Protein AF-A0AA38F661-F1 (afdb_monomer_lite)

Secondary structure (DSSP, 8-state):
-TT-S-HHHHHHHHHHHHHHHHH-HHHHHHHHHHHHHHHHHHTT-SSHHHHHHHHHHHHHHHTT---HHHHHHHHHHHHHHHSHHHHHHHHHHHHHHS---SPBPHHHHHHHHHHHHHHHT-S-HHHHHHHHHHHHHHHHHBSSGGGGHHHHHHHHHHHHHHHT-SSHHHHHHHHHHHHHHHHHH-GGG-TTHHHHHHHHHH-SS-HHHHHHHHHHTT-

Sequence (219 aa):
GLEDKAWRTKQGSVQLLGAMAYCAPQQLSQCLPKIVPKLTEVLTDTHPKVQSAGQMALQQVGSVIKNPEISALVSTLLLGISDPNQNTKYSLDILLQTTFVNTIDAPSLALLVPIVHRGLRERSADTKKKAAQ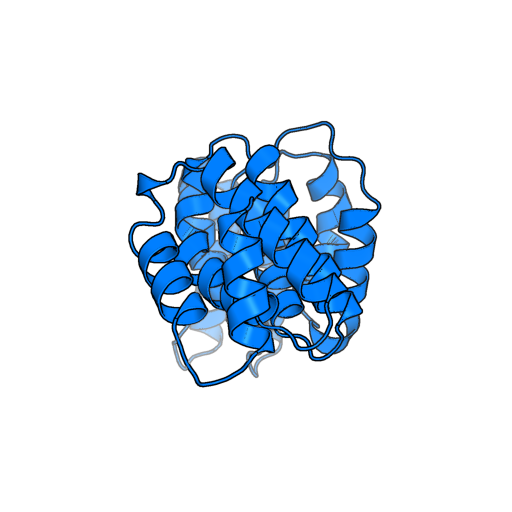IVGNMCSLVTEPKDMLPYIGLLLPEVKKVLVDPIPEVRAVAARAIGSLIMGMGEENFPDLVPWLLETLKSDNSNVERLGAAQGLSE

Structure (mmCIF, N/CA/C/O backbone):
data_AF-A0AA38F661-F1
#
_entry.id   AF-A0AA38F661-F1
#
loop_
_atom_site.group_PDB
_atom_site.id
_atom_site.type_symbol
_atom_site.label_atom_id
_atom_site.label_alt_id
_atom_site.label_comp_id
_atom_site.label_asym_id
_atom_site.label_entity_id
_atom_site.label_seq_id
_atom_site.pdbx_PDB_ins_code
_atom_site.Cartn_x
_atom_site.Cartn_y
_atom_site.Cartn_z
_atom_site.occupancy
_atom_site.B_iso_or_equiv
_atom_site.auth_seq_id
_atom_site.auth_comp_id
_atom_site.auth_asym_id
_atom_site.auth_atom_id
_atom_site.pdbx_PDB_model_num
ATOM 1 N N . GLY A 1 1 ? 4.200 -11.643 -25.225 1.00 76.06 1 GLY A N 1
ATOM 2 C CA . GLY A 1 1 ? 3.825 -10.706 -24.141 1.00 76.06 1 GLY A CA 1
ATOM 3 C C . GLY A 1 1 ? 4.447 -11.143 -22.825 1.00 76.06 1 GLY A C 1
ATOM 4 O O . GLY A 1 1 ? 5.273 -12.047 -22.840 1.00 76.06 1 GLY A O 1
ATOM 5 N N . LEU A 1 2 ? 4.068 -10.542 -21.692 1.00 77.06 2 LEU A N 1
ATOM 6 C CA . LEU A 1 2 ? 4.635 -10.900 -20.375 1.00 77.06 2 LEU A CA 1
ATOM 7 C C . LEU A 1 2 ? 4.309 -12.341 -19.934 1.00 77.06 2 LEU A C 1
ATOM 9 O O . LEU A 1 2 ? 5.087 -12.962 -19.218 1.00 77.06 2 LEU A O 1
ATOM 13 N N . GLU A 1 3 ? 3.203 -12.897 -20.429 1.00 78.00 3 GLU A N 1
ATOM 14 C CA . GLU A 1 3 ? 2.721 -14.254 -20.117 1.00 78.00 3 GLU A CA 1
ATOM 15 C C . GLU A 1 3 ? 3.214 -15.323 -21.117 1.00 78.00 3 GLU A C 1
ATOM 17 O O . GLU A 1 3 ? 2.813 -16.482 -21.066 1.00 78.00 3 GLU A O 1
ATOM 22 N N . ASP A 1 4 ? 4.090 -14.948 -22.051 1.00 82.12 4 ASP A N 1
ATOM 23 C CA . ASP A 1 4 ? 4.583 -15.838 -23.108 1.00 82.12 4 ASP A CA 1
ATOM 24 C C . ASP A 1 4 ? 5.543 -16.901 -22.560 1.00 82.12 4 ASP A C 1
ATOM 26 O O . ASP A 1 4 ? 6.378 -16.598 -21.722 1.00 82.12 4 ASP A O 1
ATOM 30 N N . LYS A 1 5 ? 5.518 -18.142 -23.053 1.00 79.19 5 LYS A N 1
ATOM 31 C CA . LYS A 1 5 ? 6.460 -19.179 -22.589 1.00 79.19 5 LYS A CA 1
ATOM 32 C C . LYS A 1 5 ? 7.910 -18.879 -22.986 1.00 79.19 5 LYS A C 1
ATOM 34 O O . LYS A 1 5 ? 8.838 -19.318 -22.307 1.00 79.19 5 LYS A O 1
ATOM 39 N N . ALA A 1 6 ? 8.128 -18.141 -24.073 1.00 89.44 6 ALA A N 1
ATOM 40 C CA . ALA A 1 6 ? 9.464 -17.811 -24.546 1.00 89.44 6 ALA A CA 1
ATOM 41 C C . ALA A 1 6 ? 10.073 -16.647 -23.744 1.00 89.44 6 ALA A C 1
ATOM 43 O O . ALA A 1 6 ? 9.679 -15.489 -23.894 1.00 89.44 6 ALA A O 1
ATOM 44 N N . TRP A 1 7 ? 11.114 -16.930 -22.950 1.00 89.88 7 TRP A N 1
ATOM 45 C CA . TRP A 1 7 ? 11.780 -15.928 -22.101 1.00 89.88 7 TRP A CA 1
ATOM 46 C C . TRP A 1 7 ? 12.330 -14.723 -22.882 1.00 89.88 7 TRP A C 1
ATOM 48 O O . TRP A 1 7 ? 12.335 -13.612 -22.362 1.00 89.88 7 TRP A O 1
ATOM 58 N N . ARG A 1 8 ? 12.746 -14.907 -24.144 1.00 90.62 8 ARG A N 1
ATOM 59 C CA . ARG A 1 8 ? 13.205 -13.807 -25.014 1.00 90.62 8 ARG A CA 1
ATOM 60 C C . ARG A 1 8 ? 12.067 -12.847 -25.363 1.00 90.62 8 ARG A C 1
ATOM 62 O O . ARG A 1 8 ? 12.258 -11.636 -25.324 1.00 90.62 8 ARG A O 1
ATOM 69 N N . THR A 1 9 ? 10.877 -13.380 -25.644 1.00 90.44 9 THR A N 1
ATOM 70 C CA . THR A 1 9 ? 9.679 -12.576 -25.920 1.00 90.44 9 THR A CA 1
ATOM 71 C C . THR A 1 9 ? 9.211 -11.848 -24.664 1.00 90.44 9 THR A C 1
ATOM 73 O O . THR A 1 9 ? 8.858 -10.668 -24.741 1.00 90.44 9 THR A O 1
ATOM 76 N N . LYS A 1 10 ? 9.257 -12.510 -23.497 1.00 88.62 10 LYS A N 1
ATOM 77 C CA . LYS A 1 10 ? 9.005 -11.847 -22.209 1.00 88.62 10 LYS A CA 1
ATOM 78 C C . LYS A 1 10 ? 9.984 -10.700 -21.984 1.00 88.62 10 LYS A C 1
ATOM 80 O O . LYS A 1 10 ? 9.548 -9.575 -21.770 1.00 88.62 10 LYS A O 1
ATOM 85 N N . GLN A 1 11 ? 11.287 -10.968 -22.093 1.00 90.25 11 GLN A N 1
ATOM 86 C CA . GLN A 1 11 ? 12.339 -9.973 -21.889 1.00 90.25 11 GLN A CA 1
ATOM 87 C C . GLN A 1 11 ? 12.132 -8.750 -22.789 1.00 90.25 11 GLN A C 1
ATOM 89 O O . GLN A 1 11 ? 12.119 -7.630 -22.287 1.00 90.25 11 GLN A O 1
ATOM 94 N N . GLY A 1 12 ? 11.914 -8.958 -24.092 1.00 88.94 12 GLY A N 1
ATOM 95 C CA . GLY A 1 12 ? 11.648 -7.864 -25.028 1.00 88.94 12 GLY A CA 1
ATOM 96 C C . GLY A 1 12 ? 10.388 -7.072 -24.668 1.00 88.94 12 GLY A C 1
ATOM 97 O O . GLY A 1 12 ? 10.404 -5.846 -24.708 1.00 88.94 12 GLY A O 1
ATOM 98 N N . SER A 1 13 ? 9.318 -7.749 -24.229 1.00 90.31 13 SER A N 1
ATOM 99 C CA . SER A 1 13 ? 8.083 -7.082 -23.781 1.00 90.31 13 SER A CA 1
ATOM 100 C C . SER A 1 13 ? 8.328 -6.195 -22.551 1.00 90.31 13 SER A C 1
ATOM 102 O O . SER A 1 13 ? 7.847 -5.067 -22.501 1.00 90.31 13 SER A O 1
ATOM 104 N N . VAL A 1 14 ? 9.100 -6.684 -21.574 1.00 90.19 14 VAL A N 1
ATOM 105 C CA . VAL A 1 14 ? 9.457 -5.936 -20.356 1.00 90.19 14 VAL A CA 1
ATOM 106 C C . VAL A 1 14 ? 10.322 -4.720 -20.687 1.00 90.19 14 VAL A C 1
ATOM 108 O O . VAL A 1 14 ? 10.065 -3.628 -20.188 1.00 90.19 14 VAL A O 1
ATOM 111 N N . GLN A 1 15 ? 11.319 -4.891 -21.556 1.00 89.62 15 GLN A N 1
ATOM 112 C CA . GLN A 1 15 ? 12.195 -3.800 -21.987 1.00 89.62 15 GLN A CA 1
ATOM 113 C C . GLN A 1 15 ? 11.421 -2.703 -22.721 1.00 89.62 15 GLN A C 1
ATOM 115 O O . GLN A 1 15 ? 11.665 -1.524 -22.482 1.00 89.62 15 GLN A O 1
ATOM 120 N N . LEU A 1 16 ? 10.461 -3.078 -23.572 1.00 87.25 16 LEU A N 1
ATOM 121 C CA . LEU A 1 16 ? 9.585 -2.117 -24.243 1.00 87.25 16 LEU A CA 1
ATOM 122 C C . LEU A 1 16 ? 8.725 -1.340 -23.241 1.00 87.25 16 LEU A C 1
ATOM 124 O O . LEU A 1 16 ? 8.638 -0.121 -23.350 1.00 87.25 16 LEU A O 1
ATOM 128 N N . LEU A 1 17 ? 8.144 -2.014 -22.241 1.00 86.06 17 LEU A N 1
ATOM 129 C CA . LEU A 1 17 ? 7.374 -1.346 -21.184 1.00 86.06 17 LEU A CA 1
ATOM 130 C C . LEU A 1 17 ? 8.227 -0.353 -20.388 1.00 86.06 17 LEU A C 1
ATOM 132 O O . LEU A 1 17 ? 7.779 0.759 -20.127 1.00 86.06 17 LEU A O 1
ATOM 136 N N . GLY A 1 18 ? 9.460 -0.726 -20.045 1.00 83.81 18 GLY A N 1
ATOM 137 C CA . GLY A 1 18 ? 10.398 0.177 -19.382 1.00 83.81 18 GLY A CA 1
ATOM 138 C C . GLY A 1 18 ? 10.787 1.378 -20.255 1.00 83.81 18 GLY A C 1
ATOM 139 O O . GLY A 1 18 ? 10.777 2.517 -19.792 1.00 83.81 18 GLY A O 1
ATOM 140 N N . ALA A 1 19 ? 11.033 1.158 -21.550 1.00 83.62 19 ALA A N 1
ATOM 141 C CA . ALA A 1 19 ? 11.371 2.222 -22.498 1.00 83.62 19 ALA A CA 1
ATOM 142 C C . ALA A 1 19 ? 10.231 3.239 -22.707 1.00 83.62 19 ALA A C 1
ATOM 144 O O . ALA A 1 19 ? 10.498 4.414 -22.970 1.00 83.62 19 ALA A O 1
ATOM 145 N N . MET A 1 20 ? 8.964 2.835 -22.539 1.00 81.75 20 MET A N 1
ATOM 146 C CA . MET A 1 20 ? 7.822 3.758 -22.605 1.00 81.75 20 MET A CA 1
ATOM 147 C C . MET A 1 20 ? 7.888 4.869 -21.550 1.00 81.75 20 MET A C 1
ATOM 149 O O . MET A 1 20 ? 7.320 5.937 -21.782 1.00 81.75 20 MET A O 1
ATOM 153 N N . ALA A 1 21 ? 8.614 4.662 -20.444 1.00 75.56 21 ALA A N 1
ATOM 154 C CA . ALA A 1 21 ? 8.815 5.690 -19.423 1.00 75.56 21 ALA A CA 1
ATOM 155 C C . ALA A 1 21 ? 9.513 6.930 -19.986 1.00 75.56 21 ALA A C 1
ATOM 157 O O . ALA A 1 21 ? 9.216 8.045 -19.568 1.00 75.56 21 ALA A O 1
ATOM 158 N N . TYR A 1 22 ? 10.376 6.750 -20.987 1.00 72.00 22 TYR A N 1
ATOM 159 C CA . TYR A 1 22 ? 11.083 7.849 -21.634 1.00 72.00 22 TYR A CA 1
ATOM 160 C C . TYR A 1 22 ? 10.282 8.479 -22.783 1.00 72.00 22 TYR A C 1
ATOM 162 O O . TYR A 1 22 ? 10.308 9.692 -22.969 1.00 72.00 22 TYR A O 1
ATOM 170 N N . CYS A 1 23 ? 9.548 7.669 -23.553 1.00 73.31 23 CYS A N 1
ATOM 171 C CA . CYS A 1 23 ? 8.861 8.142 -24.759 1.00 73.31 23 CYS A CA 1
ATOM 172 C C . CYS A 1 23 ? 7.519 8.839 -24.479 1.00 73.31 23 CYS A C 1
ATOM 174 O O . CYS A 1 23 ? 7.130 9.728 -25.233 1.00 73.31 23 CYS A O 1
ATOM 176 N N . ALA A 1 24 ? 6.787 8.419 -23.442 1.00 78.56 24 ALA A N 1
ATOM 177 C CA . ALA A 1 24 ? 5.437 8.909 -23.152 1.00 78.56 24 ALA A CA 1
ATOM 178 C C . ALA A 1 24 ? 5.150 8.905 -21.636 1.00 78.56 24 ALA A C 1
ATOM 180 O O . ALA A 1 24 ? 4.273 8.170 -21.173 1.00 78.56 24 ALA A O 1
ATOM 181 N N . PRO A 1 25 ? 5.881 9.708 -20.837 1.00 73.19 25 PRO A N 1
ATOM 182 C CA . PRO A 1 25 ? 5.823 9.639 -19.376 1.00 73.19 25 PRO A CA 1
ATOM 183 C C . PRO A 1 25 ? 4.423 9.920 -18.819 1.00 73.19 25 PRO A C 1
ATOM 185 O O . PRO A 1 25 ? 3.985 9.236 -17.903 1.00 73.19 25 PRO A O 1
ATOM 188 N N . GLN A 1 26 ? 3.678 10.872 -19.392 1.00 76.00 26 GLN A N 1
ATOM 189 C CA . GLN A 1 26 ? 2.326 11.197 -18.919 1.00 76.00 26 GLN A CA 1
ATOM 190 C C . GLN A 1 26 ? 1.325 10.062 -19.173 1.00 76.00 26 GLN A C 1
ATOM 192 O O . GLN A 1 26 ? 0.546 9.709 -18.289 1.00 76.00 26 GLN A O 1
ATOM 197 N N . GLN A 1 27 ? 1.351 9.475 -20.370 1.00 79.06 27 GLN A N 1
ATOM 198 C CA . GLN A 1 27 ? 0.482 8.359 -20.740 1.00 79.06 27 GLN A CA 1
ATOM 199 C C . GLN A 1 27 ? 0.856 7.100 -19.957 1.00 79.06 27 GLN A C 1
ATOM 201 O O . GLN A 1 27 ? -0.026 6.348 -19.539 1.00 79.06 27 GLN A O 1
ATOM 206 N N . LEU A 1 28 ? 2.155 6.892 -19.710 1.00 77.94 28 LEU A N 1
ATOM 207 C CA . LEU A 1 28 ? 2.617 5.792 -18.881 1.00 77.94 28 LEU A CA 1
ATOM 208 C C . LEU A 1 28 ? 2.100 5.932 -17.449 1.00 77.94 28 LEU A C 1
ATOM 210 O O . LEU A 1 28 ? 1.576 4.947 -16.934 1.00 77.94 28 LEU A O 1
ATOM 214 N N . SER A 1 29 ? 2.175 7.123 -16.838 1.00 78.19 29 SER A N 1
ATOM 215 C CA . SER A 1 29 ? 1.705 7.368 -15.464 1.00 78.19 29 SER A CA 1
ATOM 216 C C . SER A 1 29 ? 0.280 6.868 -15.219 1.00 78.19 29 SER A C 1
ATOM 218 O O . SER A 1 29 ? 0.017 6.248 -14.193 1.00 78.19 29 SER A O 1
ATOM 220 N N . GLN A 1 30 ? -0.619 7.040 -16.192 1.00 80.94 30 GLN A N 1
ATOM 221 C CA . GLN A 1 30 ? -2.012 6.575 -16.104 1.00 80.94 30 GLN A CA 1
ATOM 222 C C . GLN A 1 30 ? -2.146 5.043 -16.134 1.00 80.94 30 GLN A C 1
ATOM 224 O O . GLN A 1 30 ? -3.132 4.479 -15.664 1.00 80.94 30 GLN A O 1
ATOM 229 N N . CYS A 1 31 ? -1.155 4.355 -16.697 1.00 86.06 31 CYS A N 1
ATOM 230 C CA . CYS A 1 31 ? -1.113 2.903 -16.821 1.00 86.06 31 CYS A CA 1
ATOM 231 C C . CYS A 1 31 ? -0.242 2.227 -15.751 1.00 86.06 31 CYS A C 1
ATOM 233 O O . CYS A 1 31 ? -0.319 1.005 -15.603 1.00 86.06 31 CYS A O 1
ATOM 235 N N . LEU A 1 32 ? 0.539 2.983 -14.972 1.00 88.81 32 LEU A N 1
ATOM 236 C CA . LEU A 1 32 ? 1.392 2.448 -13.907 1.00 88.81 32 LEU A CA 1
ATOM 237 C C . LEU A 1 32 ? 0.659 1.571 -12.877 1.00 88.81 32 LEU A C 1
ATOM 239 O O . LEU A 1 32 ? 1.228 0.529 -12.540 1.00 88.81 32 LEU A O 1
ATOM 243 N N . PRO A 1 33 ? -0.598 1.857 -12.465 1.00 88.06 33 PRO A N 1
ATOM 244 C CA . PRO A 1 33 ? -1.343 0.953 -11.586 1.00 88.06 33 PRO A CA 1
ATOM 245 C C . PRO A 1 33 ? -1.498 -0.470 -12.144 1.00 88.06 33 PRO A C 1
ATOM 247 O O . PRO A 1 33 ? -1.623 -1.425 -11.385 1.00 88.06 33 PRO A O 1
ATOM 250 N N . LYS A 1 34 ? -1.487 -0.629 -13.475 1.00 88.12 34 LYS A N 1
ATOM 251 C CA . LYS A 1 34 ? -1.582 -1.930 -14.159 1.00 88.12 34 LYS A CA 1
ATOM 252 C C . LYS A 1 34 ? -0.208 -2.507 -14.499 1.00 88.12 34 LYS A C 1
ATOM 254 O O . LYS A 1 34 ? -0.026 -3.721 -14.471 1.00 88.12 34 LYS A O 1
ATOM 259 N N . ILE A 1 35 ? 0.751 -1.646 -14.837 1.00 89.31 35 ILE A N 1
ATOM 260 C CA . ILE A 1 35 ? 2.086 -2.052 -15.289 1.00 89.31 35 ILE A CA 1
ATOM 261 C C . ILE A 1 35 ? 2.955 -2.501 -14.116 1.00 89.31 35 ILE A C 1
ATOM 263 O O . ILE A 1 35 ? 3.587 -3.550 -14.216 1.00 89.31 35 ILE A O 1
ATOM 267 N N . VAL A 1 36 ? 2.980 -1.758 -13.004 1.00 91.88 36 VAL A N 1
ATOM 268 C CA . VAL A 1 36 ? 3.863 -2.081 -11.872 1.00 91.88 36 VAL A CA 1
ATOM 269 C C . VAL A 1 36 ? 3.582 -3.472 -11.295 1.00 91.88 36 VAL A C 1
ATOM 271 O O . VAL A 1 36 ? 4.543 -4.231 -11.190 1.00 91.88 36 VAL A O 1
ATOM 274 N N . PRO A 1 37 ? 2.326 -3.896 -11.030 1.00 90.31 37 PRO A N 1
ATOM 275 C CA . PRO A 1 37 ? 2.056 -5.262 -10.573 1.00 90.31 37 PRO A CA 1
ATOM 276 C C . PRO A 1 37 ? 2.603 -6.335 -11.522 1.00 90.31 37 PRO A C 1
ATOM 278 O O . PRO A 1 37 ? 3.194 -7.319 -11.082 1.00 90.31 37 PRO A O 1
ATOM 281 N N . LYS A 1 38 ? 2.484 -6.115 -12.837 1.00 90.75 38 LYS A N 1
ATOM 282 C CA . LYS A 1 38 ? 3.018 -7.028 -13.853 1.00 90.75 38 LYS A CA 1
ATOM 283 C C . LYS A 1 38 ? 4.545 -7.046 -13.889 1.00 90.75 38 LYS A C 1
ATOM 285 O O . LYS A 1 38 ? 5.134 -8.104 -14.085 1.00 90.75 38 LYS A O 1
ATOM 290 N N . LEU A 1 39 ? 5.200 -5.910 -13.658 1.00 91.44 39 LEU A N 1
ATOM 291 C CA . LEU A 1 39 ? 6.655 -5.858 -13.502 1.00 91.44 39 LEU A CA 1
ATOM 292 C C . LEU A 1 39 ? 7.118 -6.523 -12.199 1.00 91.44 39 LEU A C 1
ATOM 294 O O . LEU A 1 39 ? 8.160 -7.169 -12.197 1.00 91.44 39 LEU A O 1
ATOM 298 N N . THR A 1 40 ? 6.340 -6.435 -11.117 1.00 90.00 40 THR A N 1
ATOM 299 C CA . THR A 1 40 ? 6.608 -7.163 -9.869 1.00 90.00 40 THR A CA 1
ATOM 300 C C . THR A 1 40 ? 6.514 -8.679 -10.070 1.00 90.00 40 THR A C 1
ATOM 302 O O . THR A 1 40 ? 7.394 -9.399 -9.607 1.00 90.00 40 THR A O 1
ATOM 305 N N . GLU A 1 41 ? 5.520 -9.179 -10.817 1.00 90.44 41 GLU A N 1
ATOM 306 C CA . GLU A 1 41 ? 5.425 -10.606 -11.184 1.00 90.44 41 GLU A CA 1
ATOM 307 C C . GLU A 1 41 ? 6.685 -11.078 -11.938 1.00 90.44 41 GLU A C 1
ATOM 309 O O . GLU A 1 41 ? 7.246 -12.133 -11.632 1.00 90.44 41 GLU A O 1
ATOM 314 N N . VAL A 1 42 ? 7.188 -10.259 -12.870 1.00 92.25 42 VAL A N 1
ATOM 315 C CA . VAL A 1 42 ? 8.400 -10.530 -13.668 1.00 92.25 42 VAL A CA 1
ATOM 316 C C . VAL A 1 42 ? 9.656 -10.705 -12.804 1.00 92.25 42 VAL A C 1
ATOM 318 O O . VAL A 1 42 ? 10.542 -11.475 -13.181 1.00 92.25 42 VAL A O 1
ATOM 321 N N . LEU A 1 43 ? 9.743 -10.060 -11.635 1.00 91.19 43 LEU A N 1
ATOM 322 C CA . LEU A 1 43 ? 10.880 -10.230 -10.716 1.00 91.19 43 LEU A CA 1
ATOM 323 C C . LEU A 1 43 ? 10.988 -11.651 -10.153 1.00 91.19 43 LEU A C 1
ATOM 325 O O . LEU A 1 43 ? 12.069 -12.068 -9.749 1.00 91.19 43 LEU A O 1
ATOM 329 N N . THR A 1 44 ? 9.886 -12.401 -10.160 1.00 89.69 44 THR A N 1
ATOM 330 C CA . THR A 1 44 ? 9.836 -13.794 -9.697 1.00 89.69 44 THR A CA 1
ATOM 331 C C . THR A 1 44 ? 9.996 -14.812 -10.833 1.00 89.69 44 THR A C 1
ATOM 333 O O . THR A 1 44 ? 9.903 -16.016 -10.599 1.00 89.69 44 THR A O 1
ATOM 336 N N . ASP A 1 45 ? 10.257 -14.360 -12.068 1.00 92.31 45 ASP A N 1
ATOM 337 C CA . ASP A 1 45 ? 10.434 -15.247 -13.223 1.00 92.31 45 ASP A CA 1
ATOM 338 C C . ASP A 1 45 ? 11.648 -16.168 -13.041 1.00 92.31 45 ASP A C 1
ATOM 340 O O . ASP A 1 45 ? 12.682 -15.769 -12.519 1.00 92.31 45 ASP A O 1
ATOM 344 N N . THR A 1 46 ? 11.553 -17.406 -13.519 1.00 90.88 46 THR A N 1
ATOM 345 C CA . THR A 1 46 ? 12.642 -18.394 -13.439 1.00 90.88 46 THR A CA 1
ATOM 346 C C . THR A 1 46 ? 13.920 -17.995 -14.184 1.00 90.88 46 THR A C 1
ATOM 348 O O . THR A 1 46 ? 14.993 -18.506 -13.867 1.00 90.88 46 THR A O 1
ATOM 351 N N . HIS A 1 47 ? 13.834 -17.128 -15.199 1.00 93.81 47 HIS A N 1
ATOM 352 C CA . HIS A 1 47 ? 14.963 -16.804 -16.062 1.00 93.81 47 HIS A CA 1
ATOM 353 C C . HIS A 1 47 ? 15.660 -15.497 -15.623 1.00 93.81 47 HIS A C 1
ATOM 355 O O . HIS A 1 47 ? 15.067 -14.420 -15.741 1.00 93.81 47 HIS A O 1
ATOM 361 N N . PRO A 1 48 ? 16.962 -15.515 -15.263 1.00 93.69 48 PRO A N 1
ATOM 362 C CA . PRO A 1 48 ? 17.660 -14.341 -14.716 1.00 93.69 48 PRO A CA 1
ATOM 363 C C . PRO A 1 48 ? 17.636 -13.095 -15.614 1.00 93.69 48 PRO A C 1
ATOM 365 O O . PRO A 1 48 ? 17.525 -11.969 -15.139 1.00 93.69 48 PRO A O 1
ATOM 368 N N . LYS A 1 49 ? 17.692 -13.270 -16.944 1.00 93.44 49 LYS A N 1
ATOM 369 C CA . LYS A 1 49 ? 17.599 -12.135 -17.889 1.00 93.44 49 LYS A CA 1
ATOM 370 C C . LYS A 1 49 ? 16.228 -11.451 -17.890 1.00 93.44 49 LYS A C 1
ATOM 372 O O . LYS A 1 49 ? 16.153 -10.264 -18.189 1.00 93.44 49 LYS A O 1
ATOM 377 N N . VAL A 1 50 ? 15.162 -12.188 -17.579 1.00 93.50 50 VAL A N 1
ATOM 378 C CA . VAL A 1 50 ? 13.802 -11.640 -17.480 1.00 93.50 50 VAL A CA 1
ATOM 379 C C . VAL A 1 50 ? 13.667 -10.867 -16.168 1.00 93.50 50 VAL A C 1
ATOM 381 O O . VAL A 1 50 ? 13.226 -9.722 -16.195 1.00 93.50 50 VAL A O 1
ATOM 384 N N . GLN A 1 51 ? 14.174 -11.425 -15.063 1.00 92.50 51 GLN A N 1
ATOM 385 C CA . GLN A 1 51 ? 14.250 -10.733 -13.770 1.00 92.50 51 GLN A CA 1
ATOM 386 C C . GLN A 1 51 ? 15.034 -9.414 -13.875 1.00 92.50 51 GLN A C 1
ATOM 388 O O . GLN A 1 51 ? 14.544 -8.363 -13.469 1.00 92.50 51 GLN A O 1
ATOM 393 N N . SER A 1 52 ? 16.224 -9.446 -14.488 1.00 93.31 52 SER A N 1
ATOM 394 C CA . SER A 1 52 ? 17.065 -8.258 -14.688 1.00 93.31 52 SER A CA 1
ATOM 395 C C . SER A 1 52 ? 16.380 -7.196 -15.558 1.00 93.31 52 SER A C 1
ATOM 397 O O . SER A 1 52 ? 16.453 -6.007 -15.247 1.00 93.31 52 SER A O 1
ATOM 399 N N . ALA A 1 53 ? 15.652 -7.607 -16.603 1.00 93.81 53 ALA A N 1
ATOM 400 C CA . ALA A 1 53 ? 14.843 -6.680 -17.392 1.00 93.81 53 ALA A CA 1
ATOM 401 C C . ALA A 1 53 ? 13.714 -6.050 -16.559 1.00 93.81 53 ALA A C 1
ATOM 403 O O . ALA A 1 53 ? 13.463 -4.856 -16.698 1.00 93.81 53 ALA A O 1
ATOM 404 N N . GLY A 1 54 ? 13.072 -6.818 -15.671 1.00 93.38 54 GLY A N 1
ATOM 405 C CA . GLY A 1 54 ? 12.043 -6.313 -14.755 1.00 93.38 54 GLY A CA 1
ATOM 406 C C . GLY A 1 54 ? 12.587 -5.274 -13.779 1.00 93.38 54 GLY A C 1
ATOM 407 O O . GLY A 1 54 ? 11.999 -4.205 -13.629 1.00 93.38 54 GLY A O 1
ATOM 408 N N . GLN A 1 55 ? 13.754 -5.542 -13.184 1.00 92.44 55 GLN A N 1
ATOM 409 C CA . GLN A 1 55 ? 14.442 -4.588 -12.309 1.00 92.44 55 GLN A CA 1
ATOM 410 C C . GLN A 1 55 ? 14.768 -3.288 -13.049 1.00 92.44 55 GLN A C 1
ATOM 412 O O . GLN A 1 55 ? 14.505 -2.202 -12.538 1.00 92.44 55 GLN A O 1
ATOM 417 N N . MET A 1 56 ? 15.292 -3.389 -14.273 1.00 92.94 56 MET A N 1
ATOM 418 C CA . MET A 1 56 ? 15.607 -2.220 -15.093 1.00 92.94 56 MET A CA 1
ATOM 419 C C . MET A 1 56 ? 14.353 -1.423 -15.469 1.00 92.94 56 MET A C 1
ATOM 421 O O . MET A 1 56 ? 14.365 -0.198 -15.379 1.00 92.94 56 MET A O 1
ATOM 425 N N . ALA A 1 57 ? 13.257 -2.097 -15.824 1.00 92.88 57 ALA A N 1
ATOM 426 C CA . ALA A 1 57 ? 11.992 -1.436 -16.133 1.00 92.88 57 ALA A CA 1
ATOM 427 C C . ALA A 1 57 ? 11.421 -0.693 -14.913 1.00 92.88 57 ALA A C 1
ATOM 429 O O . ALA A 1 57 ? 10.961 0.438 -15.042 1.00 92.88 57 ALA A O 1
ATOM 430 N N . LEU A 1 58 ? 11.499 -1.280 -13.715 1.00 92.69 58 LEU A N 1
ATOM 431 C CA . LEU A 1 58 ? 11.072 -0.611 -12.484 1.00 92.69 58 LEU A CA 1
ATOM 432 C C . LEU A 1 58 ? 11.959 0.593 -12.124 1.00 92.69 58 LEU A C 1
ATOM 434 O O . LEU A 1 58 ? 11.441 1.613 -11.677 1.00 92.69 58 LEU A O 1
ATOM 438 N N . GLN A 1 59 ? 13.270 0.518 -12.371 1.00 92.69 59 GLN A N 1
ATOM 439 C CA . GLN A 1 59 ? 14.176 1.670 -12.237 1.00 92.69 59 GLN A CA 1
ATOM 440 C C . GLN A 1 59 ? 13.797 2.800 -13.206 1.00 92.69 59 GLN A C 1
ATOM 442 O O . GLN A 1 59 ? 13.775 3.969 -12.826 1.00 92.69 59 GLN A O 1
ATOM 447 N N . GLN A 1 60 ? 13.427 2.461 -14.444 1.00 90.75 60 GLN A N 1
ATOM 448 C CA . GLN A 1 60 ? 12.945 3.438 -15.425 1.00 90.75 60 GLN A CA 1
ATOM 449 C C . GLN A 1 60 ? 11.618 4.080 -14.995 1.00 90.75 60 GLN A C 1
ATOM 451 O O . GLN A 1 60 ? 11.456 5.288 -15.152 1.00 90.75 60 GLN A O 1
ATOM 456 N N . VAL A 1 61 ? 10.706 3.322 -14.376 1.00 89.06 61 VAL A N 1
ATOM 457 C CA . VAL A 1 61 ? 9.497 3.886 -13.745 1.00 89.06 61 VAL A CA 1
ATOM 458 C C . VAL A 1 61 ? 9.870 4.831 -12.596 1.00 89.06 61 VAL A C 1
ATOM 460 O O . VAL A 1 61 ? 9.316 5.920 -12.493 1.00 89.06 61 VAL A O 1
ATOM 463 N N . GLY A 1 62 ? 10.851 4.466 -11.769 1.00 90.44 62 GLY A N 1
ATOM 464 C CA . GLY A 1 62 ? 11.365 5.341 -10.712 1.00 90.44 62 GLY A CA 1
ATOM 465 C C . GLY A 1 62 ? 11.942 6.661 -11.238 1.00 90.44 62 GLY A C 1
ATOM 466 O O . GLY A 1 62 ? 11.801 7.694 -10.593 1.00 90.44 62 GLY A O 1
ATOM 467 N N . SER A 1 63 ? 12.527 6.659 -12.441 1.00 90.19 63 SER A N 1
ATOM 468 C CA . SER A 1 63 ? 13.132 7.857 -13.044 1.00 90.19 63 SER A CA 1
ATOM 469 C C . SER A 1 63 ? 12.134 8.940 -13.473 1.00 90.19 63 SER A C 1
ATOM 471 O O . SER A 1 63 ? 12.538 10.084 -13.671 1.00 90.19 63 SER A O 1
ATOM 473 N N . VAL A 1 64 ? 10.842 8.609 -13.607 1.00 89.75 64 VAL A N 1
ATOM 474 C CA . VAL A 1 64 ? 9.790 9.576 -13.981 1.00 89.75 64 VAL A CA 1
ATOM 475 C C . VAL A 1 64 ? 9.059 10.173 -12.774 1.00 89.75 64 VAL A C 1
ATOM 477 O O . VAL A 1 64 ? 8.155 10.991 -12.955 1.00 89.75 64 VAL A O 1
ATOM 480 N N . ILE A 1 65 ? 9.440 9.774 -11.557 1.00 91.81 65 ILE A N 1
ATOM 481 C CA . ILE A 1 65 ? 8.880 10.299 -10.309 1.00 91.81 65 ILE A CA 1
ATOM 482 C C . ILE A 1 65 ? 9.278 11.760 -10.134 1.00 91.81 65 ILE A C 1
ATOM 484 O O . ILE A 1 65 ? 10.457 12.112 -10.209 1.00 91.81 65 ILE A O 1
ATOM 488 N N . LYS A 1 66 ? 8.281 12.607 -9.870 1.00 91.25 66 LYS A N 1
ATOM 489 C CA . LYS A 1 66 ? 8.484 14.047 -9.669 1.00 91.25 66 LYS A CA 1
ATOM 490 C C . LYS A 1 66 ? 8.630 14.429 -8.205 1.00 91.25 66 LYS A C 1
ATOM 492 O O . LYS A 1 66 ? 9.284 15.427 -7.917 1.00 91.25 66 LYS A O 1
ATOM 497 N N . ASN A 1 67 ? 8.017 13.672 -7.296 1.00 94.31 67 ASN A N 1
ATOM 498 C CA . ASN A 1 67 ? 8.136 13.927 -5.868 1.00 94.31 67 ASN A CA 1
ATOM 499 C C . ASN A 1 67 ? 9.595 13.688 -5.406 1.00 94.31 67 ASN A C 1
ATOM 501 O O . ASN A 1 67 ? 10.089 12.561 -5.525 1.00 94.31 67 ASN A O 1
ATOM 505 N N . PRO A 1 68 ? 10.311 14.716 -4.912 1.00 95.75 68 PRO A N 1
ATOM 506 C CA . PRO A 1 68 ? 11.730 14.593 -4.589 1.00 95.75 68 PRO A CA 1
ATOM 507 C C . PRO A 1 68 ? 11.982 13.663 -3.397 1.00 95.75 68 PRO A C 1
ATOM 509 O O . PRO A 1 68 ? 12.983 12.946 -3.392 1.00 95.75 68 PRO A O 1
ATOM 512 N N . GLU A 1 69 ? 11.072 13.626 -2.421 1.00 95.81 69 GLU A N 1
ATOM 513 C CA . GLU A 1 69 ? 11.172 12.733 -1.269 1.00 95.81 69 GLU A CA 1
ATOM 514 C C . GLU A 1 69 ? 11.099 11.265 -1.706 1.00 95.81 69 GLU A C 1
ATOM 516 O O . GLU A 1 69 ? 11.964 10.471 -1.351 1.00 95.81 69 GLU A O 1
ATOM 521 N N . ILE A 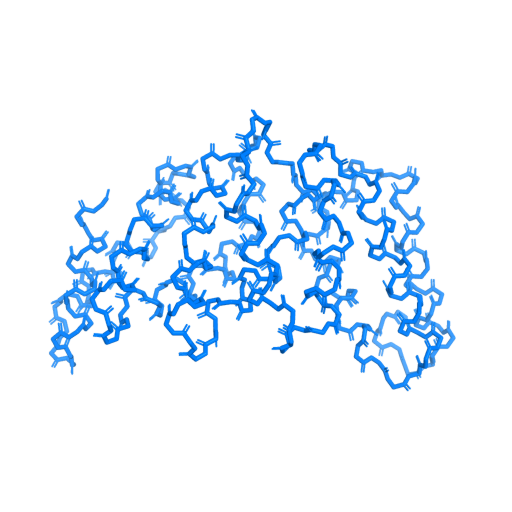1 70 ? 10.129 10.900 -2.547 1.00 95.94 70 ILE A N 1
ATOM 522 C CA . ILE A 1 70 ? 9.997 9.537 -3.075 1.00 95.94 70 ILE A CA 1
ATOM 523 C C . ILE A 1 70 ? 11.119 9.203 -4.058 1.00 95.94 70 ILE A C 1
ATOM 525 O O . ILE A 1 70 ? 11.620 8.078 -4.036 1.00 95.94 70 ILE A O 1
ATOM 529 N N . SER A 1 71 ? 11.559 10.160 -4.879 1.00 95.62 71 SER A N 1
ATOM 530 C CA . SER A 1 71 ? 12.687 9.977 -5.801 1.00 95.62 71 SER A CA 1
ATOM 531 C C . SER A 1 71 ? 13.957 9.540 -5.057 1.00 95.62 71 SER A C 1
ATOM 533 O O . SER A 1 71 ? 14.615 8.575 -5.453 1.00 95.62 71 SER A O 1
ATOM 535 N N . ALA A 1 72 ? 14.241 10.156 -3.902 1.00 96.44 72 ALA A N 1
ATOM 536 C CA . ALA A 1 72 ? 15.357 9.768 -3.037 1.00 96.44 72 ALA A CA 1
ATOM 537 C C . ALA A 1 72 ? 15.211 8.351 -2.446 1.00 96.44 72 ALA A C 1
ATOM 539 O O . ALA A 1 72 ? 16.207 7.712 -2.101 1.00 96.44 72 ALA A O 1
ATOM 540 N N . LEU A 1 73 ? 13.981 7.840 -2.349 1.00 96.69 73 LEU A N 1
ATOM 541 C CA . LEU A 1 73 ? 13.667 6.534 -1.778 1.00 96.69 73 LEU A CA 1
ATOM 542 C C . LEU A 1 73 ? 13.512 5.418 -2.816 1.00 96.69 73 LEU A C 1
ATOM 544 O O . LEU A 1 73 ? 13.352 4.267 -2.412 1.00 96.69 73 LEU A O 1
ATOM 548 N N . VAL A 1 74 ? 13.597 5.697 -4.123 1.00 95.94 74 VAL A N 1
ATOM 549 C CA . VAL A 1 74 ? 13.366 4.700 -5.191 1.00 95.94 74 VAL A CA 1
ATOM 550 C C . VAL A 1 74 ? 14.161 3.417 -4.958 1.00 95.94 74 VAL A C 1
ATOM 552 O O . VAL A 1 74 ? 13.586 2.333 -4.994 1.00 95.94 74 VAL A O 1
ATOM 555 N N . SER A 1 75 ? 15.452 3.508 -4.631 1.00 95.44 75 SER A N 1
ATOM 556 C CA . SER A 1 75 ? 16.279 2.329 -4.337 1.00 95.44 75 SER A CA 1
ATOM 557 C C . SER A 1 75 ? 15.714 1.486 -3.185 1.00 95.44 75 SER A C 1
ATOM 559 O O . SER A 1 75 ? 15.601 0.268 -3.306 1.00 95.44 75 SER A O 1
ATOM 561 N N . THR A 1 76 ? 15.293 2.129 -2.094 1.00 96.75 76 THR A N 1
ATOM 562 C CA . THR A 1 76 ? 14.675 1.474 -0.929 1.00 96.75 76 THR A CA 1
ATOM 563 C C . THR A 1 76 ? 13.324 0.848 -1.272 1.00 96.75 76 THR A C 1
ATOM 565 O O . THR A 1 76 ? 13.007 -0.246 -0.800 1.00 96.75 76 THR A O 1
ATOM 568 N N . LEU A 1 77 ? 12.522 1.514 -2.106 1.00 96.50 77 LEU A N 1
ATOM 569 C CA . LEU A 1 77 ? 11.224 1.004 -2.544 1.00 96.50 77 LEU A CA 1
ATOM 570 C C . LEU A 1 77 ? 11.388 -0.212 -3.462 1.00 96.50 77 LEU A C 1
ATOM 572 O O . LEU A 1 77 ? 10.719 -1.227 -3.283 1.00 96.50 77 LEU A O 1
ATOM 576 N N . LEU A 1 78 ? 12.332 -0.158 -4.401 1.00 95.12 78 LEU A N 1
ATOM 577 C CA . LEU A 1 78 ? 12.605 -1.260 -5.320 1.00 95.12 78 LEU A CA 1
ATOM 578 C C . LEU A 1 78 ? 13.184 -2.488 -4.612 1.00 95.12 78 LEU A C 1
ATOM 580 O O . LEU A 1 78 ? 12.855 -3.611 -5.000 1.00 95.12 78 LEU A O 1
ATOM 584 N N . LEU A 1 79 ? 13.967 -2.303 -3.544 1.00 94.62 79 LEU A N 1
ATOM 585 C CA . LEU A 1 79 ? 14.361 -3.396 -2.648 1.00 94.62 79 LEU A CA 1
ATOM 586 C C . LEU A 1 79 ? 13.142 -4.019 -1.953 1.00 94.62 79 LEU A C 1
ATOM 588 O O . LEU A 1 79 ? 13.013 -5.242 -1.939 1.00 94.62 79 LEU A O 1
ATOM 592 N N . GLY A 1 80 ? 12.219 -3.192 -1.450 1.00 95.38 80 GLY A N 1
ATOM 593 C CA . GLY A 1 80 ? 10.948 -3.633 -0.863 1.00 95.38 80 GLY A CA 1
ATOM 594 C C . GLY A 1 80 ? 10.053 -4.413 -1.832 1.00 95.38 80 GLY A C 1
ATOM 595 O O . GLY A 1 80 ? 9.381 -5.355 -1.425 1.00 95.38 80 GLY A O 1
ATOM 596 N N . ILE A 1 81 ? 10.070 -4.061 -3.120 1.00 94.38 81 ILE A N 1
ATOM 597 C CA . ILE A 1 81 ? 9.317 -4.763 -4.171 1.00 94.38 81 ILE A CA 1
ATOM 598 C C . ILE A 1 81 ? 10.016 -6.066 -4.590 1.00 94.38 81 ILE A C 1
ATOM 600 O O . ILE A 1 81 ? 9.345 -7.063 -4.850 1.00 94.38 81 ILE A O 1
ATOM 604 N N . SER A 1 82 ? 11.350 -6.069 -4.659 1.00 92.00 82 SER A N 1
ATOM 605 C CA . SER A 1 82 ? 12.135 -7.214 -5.147 1.00 92.00 82 SER A CA 1
ATOM 606 C C . SER A 1 82 ? 12.298 -8.320 -4.109 1.00 92.00 82 SER A C 1
ATOM 608 O O . SER A 1 82 ? 12.244 -9.496 -4.458 1.00 92.00 82 SER A O 1
ATOM 610 N N . ASP A 1 83 ? 12.472 -7.958 -2.838 1.00 93.38 83 ASP A N 1
ATOM 611 C CA . ASP A 1 83 ? 12.515 -8.902 -1.720 1.00 93.38 83 ASP A CA 1
ATOM 612 C C . ASP A 1 83 ? 11.599 -8.418 -0.583 1.00 93.38 83 ASP A C 1
ATOM 614 O O . ASP A 1 83 ? 12.056 -7.835 0.412 1.00 93.38 83 ASP A O 1
ATOM 618 N N . PRO A 1 84 ? 10.279 -8.649 -0.722 1.00 93.56 84 PRO A N 1
ATOM 619 C CA . PRO A 1 84 ? 9.305 -8.125 0.220 1.00 93.56 84 PRO A CA 1
ATOM 620 C C . PRO A 1 84 ? 9.409 -8.745 1.613 1.00 93.56 84 PRO A C 1
ATOM 622 O O . PRO A 1 84 ? 9.031 -8.100 2.588 1.00 93.56 84 PRO A O 1
ATOM 625 N N . ASN A 1 85 ? 9.907 -9.976 1.743 1.00 93.25 85 ASN A N 1
ATOM 626 C CA . ASN A 1 85 ? 9.958 -10.649 3.043 1.00 93.25 85 ASN A CA 1
ATOM 627 C C . ASN A 1 85 ? 10.962 -9.981 3.984 1.00 93.25 85 ASN A C 1
ATOM 629 O O . ASN A 1 85 ? 10.670 -9.822 5.167 1.00 93.25 85 ASN A O 1
ATOM 633 N N . GLN A 1 86 ? 12.100 -9.541 3.447 1.00 94.50 86 GLN A N 1
ATOM 634 C CA . GLN A 1 86 ? 13.148 -8.908 4.243 1.00 94.50 86 GLN A CA 1
ATOM 635 C C . GLN A 1 86 ? 12.991 -7.389 4.308 1.00 94.50 86 GLN A C 1
ATOM 637 O O . GLN A 1 86 ? 13.263 -6.786 5.345 1.00 94.50 86 GLN A O 1
ATOM 642 N N . ASN A 1 87 ? 12.523 -6.761 3.224 1.00 97.12 87 ASN A N 1
ATOM 643 C CA . ASN A 1 87 ? 12.631 -5.310 3.080 1.00 97.12 87 ASN A CA 1
ATOM 644 C C . ASN A 1 87 ? 11.323 -4.543 3.284 1.00 97.12 87 ASN A C 1
ATOM 646 O O . ASN A 1 87 ? 11.390 -3.338 3.495 1.00 97.12 87 ASN A O 1
ATOM 650 N N . THR A 1 88 ? 10.145 -5.188 3.314 1.00 97.38 88 THR A N 1
ATOM 651 C CA . THR A 1 88 ? 8.868 -4.454 3.475 1.00 97.38 88 THR A CA 1
ATOM 652 C C . THR A 1 88 ? 8.865 -3.589 4.732 1.00 97.38 88 THR A C 1
ATOM 654 O O . THR A 1 88 ? 8.565 -2.402 4.662 1.00 97.38 88 THR A O 1
ATOM 657 N N . LYS A 1 89 ? 9.229 -4.156 5.891 1.00 97.56 89 LYS A N 1
ATOM 658 C CA . LYS A 1 89 ? 9.244 -3.402 7.153 1.00 97.56 89 LYS A CA 1
ATOM 659 C C . LYS A 1 89 ? 10.223 -2.227 7.093 1.00 97.56 89 LYS A C 1
ATOM 661 O O . LYS A 1 89 ? 9.850 -1.124 7.472 1.00 97.56 89 LYS A O 1
ATOM 666 N N . TYR A 1 90 ? 11.429 -2.464 6.579 1.00 97.88 90 TYR A N 1
ATOM 667 C CA . TYR A 1 90 ? 12.447 -1.430 6.424 1.00 97.88 90 TYR A CA 1
ATOM 668 C C . TYR A 1 90 ? 11.964 -0.288 5.519 1.00 97.88 90 TYR A C 1
ATOM 670 O O . TYR A 1 90 ? 12.054 0.875 5.902 1.00 97.88 90 TYR A O 1
ATOM 678 N N . SER A 1 91 ? 11.371 -0.601 4.363 1.00 98.00 91 SER A N 1
ATOM 679 C CA . SER A 1 91 ? 10.819 0.412 3.461 1.00 98.00 91 SER A CA 1
ATOM 680 C C . SER A 1 91 ? 9.708 1.232 4.131 1.00 98.00 91 SER A C 1
ATOM 682 O O . SER A 1 91 ? 9.693 2.451 3.990 1.00 98.00 91 SER A O 1
ATOM 684 N N . LEU A 1 92 ? 8.811 0.599 4.900 1.00 98.12 92 LEU A N 1
ATOM 685 C CA . LEU A 1 92 ? 7.758 1.304 5.646 1.00 98.12 92 LEU A CA 1
ATOM 686 C C . LEU A 1 92 ? 8.331 2.198 6.760 1.00 98.12 92 LEU A C 1
ATOM 688 O O . LEU A 1 92 ? 7.827 3.298 6.973 1.00 98.12 92 LEU A O 1
ATOM 692 N N . ASP A 1 93 ? 9.384 1.748 7.448 1.00 97.94 93 ASP A N 1
ATOM 693 C CA . ASP A 1 93 ? 10.068 2.533 8.483 1.00 97.94 93 ASP A CA 1
ATOM 694 C C . ASP A 1 93 ? 10.680 3.809 7.899 1.00 97.94 93 ASP A C 1
ATOM 696 O O . ASP A 1 93 ? 10.460 4.898 8.429 1.00 97.94 93 ASP A O 1
ATOM 700 N N . ILE A 1 94 ? 11.387 3.692 6.773 1.00 97.75 94 ILE A N 1
ATOM 701 C CA . ILE A 1 94 ? 11.976 4.844 6.083 1.00 97.75 94 ILE A CA 1
ATOM 702 C C . ILE A 1 94 ? 10.889 5.798 5.572 1.00 97.75 94 ILE A C 1
ATOM 704 O O . ILE A 1 94 ? 11.024 7.013 5.717 1.00 97.75 94 ILE A O 1
ATOM 708 N N . LEU A 1 95 ? 9.784 5.271 5.036 1.00 96.81 95 LEU A N 1
ATOM 709 C CA . LEU A 1 95 ? 8.659 6.094 4.587 1.00 96.81 95 LEU A CA 1
ATOM 710 C C . LEU A 1 95 ? 8.046 6.914 5.727 1.00 96.81 95 LEU A C 1
ATOM 712 O O . LEU A 1 95 ? 7.784 8.096 5.544 1.00 96.81 95 LEU A O 1
ATOM 716 N N . LEU A 1 96 ? 7.857 6.328 6.911 1.00 96.25 96 LEU A N 1
ATOM 717 C CA . LEU A 1 96 ? 7.305 7.050 8.065 1.00 96.25 96 LEU A CA 1
ATOM 718 C C . LEU A 1 96 ? 8.284 8.039 8.705 1.00 96.25 96 LEU A C 1
ATOM 720 O O . LEU A 1 96 ? 7.848 8.986 9.354 1.00 96.25 96 LEU A O 1
ATOM 724 N N . GLN A 1 97 ? 9.589 7.826 8.543 1.00 96.06 97 GLN A N 1
ATOM 725 C CA . GLN A 1 97 ? 10.625 8.763 8.990 1.00 96.06 97 GLN A CA 1
ATOM 726 C C . GLN A 1 97 ? 10.821 9.933 8.020 1.00 96.06 97 GLN A C 1
ATOM 728 O O . GLN A 1 97 ? 11.470 10.918 8.368 1.00 96.06 97 GLN A O 1
ATOM 733 N N . THR A 1 98 ? 10.281 9.829 6.806 1.00 94.62 98 THR A N 1
ATOM 734 C CA . THR A 1 98 ? 10.431 10.852 5.777 1.00 94.62 98 THR A CA 1
ATOM 735 C C . THR A 1 98 ? 9.406 11.961 5.982 1.00 94.62 98 THR A C 1
ATOM 737 O O . THR A 1 98 ? 8.200 11.723 6.011 1.00 94.62 98 THR A O 1
ATOM 740 N N . THR A 1 99 ? 9.886 13.198 6.088 1.00 92.81 99 THR A N 1
ATOM 741 C CA . THR A 1 99 ? 9.025 14.382 6.111 1.00 92.81 99 THR A CA 1
ATOM 742 C C . THR A 1 99 ? 8.600 14.727 4.690 1.00 92.81 99 THR A C 1
ATOM 744 O O . THR A 1 99 ? 9.412 15.211 3.905 1.00 92.81 99 THR A O 1
ATOM 747 N N . PHE A 1 100 ? 7.327 14.505 4.368 1.00 92.00 100 PHE A N 1
ATOM 748 C CA . PHE A 1 100 ? 6.750 14.890 3.081 1.00 92.00 100 PHE A CA 1
ATOM 749 C C . PHE A 1 100 ? 6.344 16.362 3.092 1.00 92.00 100 PHE A C 1
ATOM 751 O O . PHE A 1 100 ? 5.473 16.761 3.864 1.00 92.00 100 PHE A O 1
ATOM 758 N N . VAL A 1 101 ? 6.974 17.159 2.229 1.00 92.69 101 VAL A N 1
ATOM 759 C CA . VAL A 1 101 ? 6.632 18.576 2.021 1.00 92.69 101 VAL A CA 1
ATOM 760 C C . VAL A 1 101 ? 5.964 18.771 0.661 1.00 92.69 101 VAL A C 1
ATOM 762 O O . VAL A 1 101 ? 5.118 19.648 0.504 1.00 92.69 101 VAL A O 1
ATOM 765 N N . ASN A 1 102 ? 6.313 17.936 -0.319 1.00 93.44 102 ASN A N 1
ATOM 766 C CA . ASN A 1 102 ? 5.730 17.964 -1.654 1.00 93.44 102 ASN A CA 1
ATOM 767 C C . ASN A 1 102 ? 4.601 16.940 -1.805 1.00 93.44 102 ASN A C 1
ATOM 769 O O . ASN A 1 102 ? 4.589 15.891 -1.160 1.00 93.44 102 ASN A O 1
ATOM 773 N N . THR A 1 103 ? 3.679 17.221 -2.725 1.00 91.94 103 THR A N 1
ATOM 774 C CA . THR A 1 103 ? 2.593 16.295 -3.062 1.00 91.94 103 THR A CA 1
ATOM 775 C C . THR A 1 103 ? 3.114 15.041 -3.763 1.00 91.94 103 THR A C 1
ATOM 777 O O . THR A 1 103 ? 4.078 15.104 -4.532 1.00 91.94 103 THR A O 1
ATOM 780 N N . ILE A 1 104 ? 2.446 13.917 -3.537 1.00 93.19 104 ILE A N 1
ATOM 781 C CA . ILE A 1 104 ? 2.746 12.609 -4.113 1.00 93.19 104 ILE A CA 1
ATOM 782 C C . ILE A 1 104 ? 2.047 12.482 -5.472 1.00 93.19 104 ILE A C 1
ATOM 784 O O . ILE A 1 104 ? 0.827 12.595 -5.570 1.00 93.19 104 ILE A O 1
ATOM 788 N N . ASP A 1 105 ? 2.828 12.212 -6.515 1.00 91.69 105 ASP A N 1
ATOM 789 C CA . ASP A 1 105 ? 2.367 12.019 -7.890 1.00 91.69 105 ASP A CA 1
ATOM 790 C C . ASP A 1 105 ? 2.005 10.552 -8.202 1.00 91.69 105 ASP A C 1
ATOM 792 O O . ASP A 1 105 ? 2.439 9.620 -7.522 1.00 91.69 105 ASP A O 1
ATOM 796 N N . ALA A 1 106 ? 1.233 10.314 -9.269 1.00 90.12 106 ALA A N 1
ATOM 797 C CA . ALA A 1 106 ? 0.793 8.966 -9.657 1.00 90.12 106 ALA A CA 1
ATOM 798 C C . ALA A 1 106 ? 1.930 7.918 -9.806 1.00 90.12 106 ALA A C 1
ATOM 800 O O . ALA A 1 106 ? 1.749 6.789 -9.335 1.00 90.12 106 ALA A O 1
ATOM 801 N N . PRO A 1 107 ? 3.110 8.233 -10.388 1.00 91.56 107 PRO A N 1
ATOM 802 C CA . PRO A 1 107 ? 4.256 7.318 -10.388 1.00 91.56 107 PRO A CA 1
ATOM 803 C C . PRO A 1 107 ? 4.773 6.947 -8.999 1.00 91.56 107 PRO A C 1
ATOM 805 O O . PRO A 1 107 ? 5.124 5.788 -8.771 1.00 91.56 107 PRO A O 1
ATOM 808 N N . SER A 1 108 ? 4.769 7.895 -8.061 1.00 94.56 108 SER A N 1
ATOM 809 C CA . SER A 1 108 ? 5.132 7.634 -6.668 1.00 94.56 108 SER A CA 1
ATOM 810 C C . SER A 1 108 ? 4.171 6.637 -6.026 1.00 94.56 108 SER A C 1
ATOM 812 O O . SER A 1 108 ? 4.613 5.650 -5.436 1.00 94.56 108 SER A O 1
ATOM 814 N N . LEU A 1 109 ? 2.858 6.828 -6.208 1.00 94.44 109 LEU A N 1
ATOM 815 C CA . LEU A 1 109 ? 1.848 5.878 -5.726 1.00 94.44 109 LEU A CA 1
ATOM 816 C C . LEU A 1 109 ? 2.073 4.473 -6.291 1.00 94.44 109 LEU A C 1
ATOM 818 O O . LEU A 1 109 ? 1.974 3.491 -5.559 1.00 94.44 109 LEU A O 1
ATOM 822 N N . ALA A 1 110 ? 2.441 4.370 -7.568 1.00 94.06 110 ALA A N 1
ATOM 823 C CA . ALA A 1 110 ? 2.661 3.081 -8.209 1.00 94.06 110 ALA A CA 1
ATOM 824 C C . ALA A 1 110 ? 3.792 2.263 -7.560 1.00 94.06 110 ALA A C 1
ATOM 826 O O . ALA A 1 110 ? 3.696 1.038 -7.527 1.00 94.06 110 ALA A O 1
ATOM 827 N N . LEU A 1 111 ? 4.828 2.910 -7.009 1.00 94.75 111 LEU A N 1
ATOM 828 C CA . LEU A 1 111 ? 5.894 2.227 -6.260 1.00 94.75 111 LEU A CA 1
ATOM 829 C C . LEU A 1 111 ? 5.578 2.051 -4.766 1.00 94.75 111 LEU A C 1
ATOM 831 O O . LEU A 1 111 ? 6.024 1.077 -4.161 1.00 94.75 111 LEU A O 1
ATOM 835 N N . LEU A 1 112 ? 4.801 2.955 -4.167 1.00 96.19 112 LEU A N 1
ATOM 836 C CA . LEU A 1 112 ? 4.403 2.872 -2.758 1.00 96.19 112 LEU A CA 1
ATOM 837 C C . LEU A 1 112 ? 3.398 1.744 -2.502 1.00 96.19 112 LEU A C 1
ATOM 839 O O . LEU A 1 112 ? 3.556 0.956 -1.564 1.00 96.19 112 LEU A O 1
ATOM 843 N N . VAL A 1 113 ? 2.361 1.653 -3.338 1.00 96.00 113 VAL A N 1
ATOM 844 C CA . VAL A 1 113 ? 1.208 0.773 -3.112 1.00 96.00 113 VAL A CA 1
ATOM 845 C C . VAL A 1 113 ? 1.591 -0.705 -2.975 1.00 96.00 113 VAL A C 1
ATOM 847 O O . VAL A 1 113 ? 1.086 -1.329 -2.042 1.00 96.00 113 VAL A O 1
ATOM 850 N N . PRO A 1 114 ? 2.487 -1.296 -3.793 1.00 95.69 114 PRO A N 1
ATOM 851 C CA . PRO A 1 114 ? 2.894 -2.691 -3.615 1.00 95.69 114 PRO A CA 1
ATOM 852 C C . PRO A 1 114 ? 3.476 -2.991 -2.224 1.00 95.69 114 PRO A C 1
ATOM 854 O O . PRO A 1 114 ? 3.161 -4.027 -1.635 1.00 95.69 114 PRO A O 1
ATOM 857 N N . ILE A 1 115 ? 4.276 -2.073 -1.674 1.00 97.69 115 ILE A N 1
ATOM 858 C CA . ILE A 1 115 ? 4.926 -2.220 -0.362 1.00 97.69 115 ILE A CA 1
ATOM 859 C C . ILE A 1 115 ? 3.896 -2.076 0.755 1.00 97.69 115 ILE A C 1
ATOM 861 O O . ILE A 1 115 ? 3.847 -2.890 1.677 1.00 97.69 115 ILE A O 1
ATOM 865 N N . VAL A 1 116 ? 3.031 -1.068 0.653 1.00 97.56 116 VAL A N 1
ATOM 866 C CA . VAL A 1 116 ? 1.971 -0.819 1.634 1.00 97.56 116 VAL A CA 1
ATOM 867 C C . VAL A 1 116 ? 0.968 -1.973 1.650 1.00 97.56 116 VAL A C 1
ATOM 869 O O . VAL A 1 116 ? 0.674 -2.518 2.711 1.00 97.56 116 VAL A O 1
ATOM 872 N N . HIS A 1 117 ? 0.513 -2.426 0.481 1.00 97.25 117 HIS A N 1
ATOM 873 C CA . HIS A 1 117 ? -0.371 -3.582 0.351 1.00 97.25 117 HIS A CA 1
ATOM 874 C C . HIS A 1 117 ? 0.264 -4.857 0.934 1.00 97.25 117 HIS A C 1
ATOM 876 O O . HIS A 1 117 ? -0.403 -5.607 1.650 1.00 97.25 117 HIS A O 1
ATOM 882 N N . ARG A 1 118 ? 1.568 -5.088 0.708 1.00 97.12 118 ARG A N 1
ATOM 883 C CA . ARG A 1 118 ? 2.298 -6.194 1.351 1.00 97.12 118 ARG A CA 1
ATOM 884 C C . ARG A 1 118 ? 2.337 -6.049 2.874 1.00 97.12 118 ARG A C 1
ATOM 886 O O . ARG A 1 118 ? 2.164 -7.052 3.566 1.00 97.12 118 ARG A O 1
ATOM 893 N N . GLY A 1 119 ? 2.549 -4.833 3.378 1.00 98.00 119 GLY A N 1
ATOM 894 C CA . GLY A 1 119 ? 2.620 -4.515 4.804 1.00 98.00 119 GLY A CA 1
ATOM 895 C C . GLY A 1 119 ? 1.295 -4.681 5.552 1.00 98.00 119 GLY A C 1
ATOM 896 O O . GLY A 1 119 ? 1.292 -5.190 6.669 1.00 98.00 119 GLY A O 1
ATOM 897 N N . LEU A 1 120 ? 0.161 -4.348 4.927 1.00 98.12 120 LEU A N 1
ATOM 898 C CA . LEU A 1 120 ? -1.176 -4.594 5.498 1.00 98.12 120 LEU A CA 1
ATOM 899 C C . LEU A 1 120 ? -1.458 -6.093 5.703 1.00 98.12 120 LEU A C 1
ATOM 901 O O . LEU A 1 120 ? -2.229 -6.476 6.581 1.00 98.12 120 LEU A O 1
ATOM 905 N N . ARG A 1 121 ? -0.800 -6.943 4.908 1.00 97.50 121 ARG A N 1
ATOM 906 C CA . ARG A 1 121 ? -0.944 -8.406 4.914 1.00 97.50 121 ARG A CA 1
ATOM 907 C C . ARG A 1 121 ? 0.094 -9.126 5.772 1.00 97.50 121 ARG A C 1
ATOM 909 O O . ARG A 1 121 ? 0.088 -10.356 5.831 1.00 97.50 121 ARG A O 1
ATOM 916 N N . GLU A 1 122 ? 1.002 -8.391 6.409 1.00 96.50 122 GLU A N 1
ATOM 917 C CA . GLU A 1 122 ? 2.003 -8.977 7.294 1.00 96.50 122 GLU A CA 1
ATOM 918 C C . GLU A 1 122 ? 1.391 -9.524 8.581 1.00 96.50 122 GLU A C 1
ATOM 920 O O . GLU A 1 122 ? 0.353 -9.063 9.046 1.00 96.50 122 GLU A O 1
ATOM 925 N N . ARG A 1 123 ? 2.049 -10.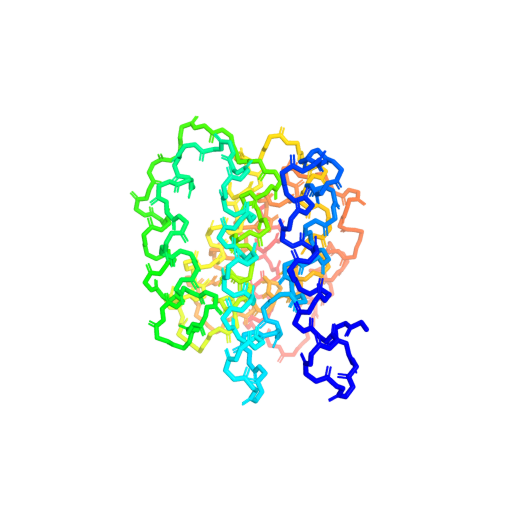508 9.201 1.00 95.06 123 ARG A N 1
ATOM 926 C CA . ARG A 1 123 ? 1.587 -11.043 10.498 1.00 95.06 123 ARG A CA 1
ATOM 927 C C . ARG A 1 123 ? 1.879 -10.077 11.644 1.00 95.06 123 ARG A C 1
ATOM 929 O O . ARG A 1 123 ? 1.136 -10.024 12.619 1.00 95.06 123 ARG A O 1
ATOM 936 N N . SER A 1 124 ? 2.965 -9.322 11.513 1.00 96.94 124 SER A N 1
ATOM 937 C CA . SER A 1 124 ? 3.434 -8.347 12.494 1.00 96.94 124 SER A CA 1
ATOM 938 C C . SER A 1 124 ? 2.451 -7.185 12.648 1.00 96.94 124 SER A C 1
ATOM 940 O O . SER A 1 124 ? 2.234 -6.415 11.713 1.00 96.94 124 SER A O 1
ATOM 942 N N . ALA A 1 125 ? 1.912 -7.015 13.855 1.00 96.94 125 ALA A N 1
ATOM 943 C CA . ALA A 1 125 ? 1.025 -5.907 14.207 1.00 96.94 125 ALA A CA 1
ATOM 944 C C . ALA A 1 125 ? 1.674 -4.533 13.988 1.00 96.94 125 ALA A C 1
ATOM 946 O O . ALA A 1 125 ? 1.041 -3.611 13.482 1.00 96.94 125 ALA A O 1
ATOM 947 N N . ASP A 1 126 ? 2.960 -4.413 14.327 1.00 97.44 126 ASP A N 1
ATOM 948 C CA . ASP A 1 126 ? 3.768 -3.217 14.078 1.00 97.44 126 ASP A CA 1
ATOM 949 C C . ASP A 1 126 ? 3.803 -2.873 12.582 1.00 97.44 126 ASP A C 1
ATOM 951 O O . ASP A 1 126 ? 3.569 -1.734 12.190 1.00 97.44 126 ASP A O 1
ATOM 955 N N . THR A 1 127 ? 4.007 -3.877 11.729 1.00 97.88 127 THR A N 1
ATOM 956 C CA . THR A 1 127 ? 4.085 -3.677 10.278 1.00 97.88 127 THR A CA 1
ATOM 957 C C . THR A 1 127 ? 2.728 -3.306 9.681 1.00 97.88 127 THR A C 1
ATOM 959 O O . THR A 1 127 ? 2.664 -2.383 8.868 1.00 97.88 127 THR A O 1
ATOM 962 N N . LYS A 1 128 ? 1.638 -3.942 10.135 1.00 98.12 128 LYS A N 1
ATOM 963 C CA . LYS A 1 128 ? 0.274 -3.562 9.733 1.00 98.12 128 LYS A CA 1
ATOM 964 C C . LYS A 1 128 ? -0.053 -2.122 10.121 1.00 98.12 128 LYS A C 1
ATOM 966 O O . LYS A 1 128 ? -0.571 -1.388 9.286 1.00 98.12 128 LYS A O 1
ATOM 971 N N . LYS A 1 129 ? 0.280 -1.706 11.355 1.00 97.94 129 LYS A N 1
ATOM 972 C CA . LYS A 1 129 ? 0.096 -0.319 11.825 1.00 97.94 129 LYS A CA 1
ATOM 973 C C . LYS A 1 129 ? 0.795 0.664 10.900 1.00 97.94 129 LYS A C 1
ATOM 975 O O . LYS A 1 129 ? 0.166 1.598 10.419 1.00 97.94 129 LYS A O 1
ATOM 980 N N . LYS A 1 130 ? 2.074 0.421 10.611 1.00 98.25 130 LYS A N 1
ATOM 981 C CA . LYS A 1 130 ? 2.876 1.291 9.744 1.00 98.25 130 LYS A CA 1
ATOM 982 C C . LYS A 1 130 ? 2.280 1.403 8.345 1.00 98.25 130 LYS A C 1
ATOM 984 O O . LYS A 1 130 ? 2.129 2.504 7.827 1.00 98.25 130 LYS A O 1
ATOM 989 N N . ALA A 1 131 ? 1.882 0.275 7.762 1.00 98.25 131 ALA A N 1
ATOM 990 C CA . ALA A 1 131 ? 1.246 0.258 6.453 1.00 98.25 131 ALA A CA 1
ATOM 991 C C . ALA A 1 131 ? -0.098 1.008 6.447 1.00 98.25 131 ALA A C 1
ATOM 993 O O . ALA A 1 131 ? -0.309 1.853 5.584 1.00 98.25 131 ALA A O 1
ATOM 994 N N . ALA A 1 132 ? -0.974 0.764 7.427 1.00 97.88 132 ALA A N 1
ATOM 995 C CA . ALA A 1 132 ? -2.258 1.457 7.548 1.00 97.88 132 ALA A CA 1
ATOM 996 C C . ALA A 1 132 ? -2.082 2.972 7.732 1.00 97.88 132 ALA A C 1
ATOM 998 O O . ALA A 1 132 ? -2.766 3.754 7.076 1.00 97.88 132 ALA A O 1
ATOM 999 N N . GLN A 1 133 ? -1.112 3.393 8.546 1.00 97.12 133 GLN A N 1
ATOM 1000 C CA . GLN A 1 133 ? -0.779 4.806 8.720 1.00 97.12 133 GLN A CA 1
ATOM 1001 C C . GLN A 1 133 ? -0.331 5.455 7.403 1.00 97.12 133 GLN A C 1
ATOM 1003 O O . GLN A 1 133 ? -0.779 6.552 7.079 1.00 97.12 133 GLN A O 1
ATOM 1008 N N . ILE A 1 134 ? 0.507 4.770 6.616 1.00 96.88 134 ILE A N 1
ATOM 1009 C CA . ILE A 1 134 ? 0.925 5.269 5.300 1.00 96.88 134 ILE A CA 1
ATOM 1010 C C . ILE A 1 134 ? -0.277 5.377 4.349 1.00 96.88 134 ILE A C 1
ATOM 1012 O O . ILE A 1 134 ? -0.371 6.375 3.643 1.00 96.88 134 ILE A O 1
ATOM 1016 N N . VAL A 1 135 ? -1.223 4.423 4.353 1.00 96.00 135 VAL A N 1
ATOM 1017 C CA . VAL A 1 135 ? -2.468 4.541 3.559 1.00 96.00 135 VAL A CA 1
ATOM 1018 C C . VAL A 1 135 ? -3.228 5.822 3.891 1.00 96.00 135 VAL A C 1
ATOM 1020 O O . VAL A 1 135 ? -3.581 6.560 2.972 1.00 96.00 135 VAL A O 1
ATOM 1023 N N . GLY A 1 136 ? -3.442 6.105 5.179 1.00 93.12 136 GLY A N 1
ATOM 1024 C CA . GLY A 1 136 ? -4.122 7.329 5.606 1.00 93.12 136 GLY A CA 1
ATOM 1025 C C . GLY A 1 136 ? -3.393 8.588 5.131 1.00 93.12 136 GLY A C 1
ATOM 1026 O O . GLY A 1 136 ? -3.999 9.456 4.507 1.00 93.12 136 GLY A O 1
ATOM 1027 N N . ASN A 1 137 ? -2.071 8.641 5.324 1.00 91.62 137 ASN A N 1
ATOM 1028 C CA . ASN A 1 137 ? -1.249 9.785 4.922 1.00 91.62 137 ASN A CA 1
ATOM 1029 C C . ASN A 1 137 ? -1.239 10.012 3.399 1.00 91.62 137 ASN A C 1
ATOM 1031 O O . ASN A 1 137 ? -1.280 11.158 2.957 1.00 91.62 137 ASN A O 1
ATOM 1035 N N . MET A 1 138 ? -1.200 8.948 2.584 1.00 89.88 138 MET A N 1
ATOM 1036 C CA . MET A 1 138 ? -1.186 9.067 1.117 1.00 89.88 138 MET A CA 1
ATOM 1037 C C . MET A 1 138 ? -2.401 9.838 0.586 1.00 89.88 138 MET A C 1
ATOM 1039 O O . MET A 1 138 ? -2.264 10.605 -0.362 1.00 89.88 138 MET A O 1
ATOM 1043 N N . CYS A 1 139 ? -3.567 9.689 1.217 1.00 84.06 139 CYS A N 1
ATOM 1044 C CA . CYS A 1 139 ? -4.808 10.328 0.771 1.00 84.06 139 CYS A CA 1
ATOM 1045 C C . CYS A 1 139 ? -4.795 11.846 0.961 1.00 84.06 139 CYS A C 1
ATOM 1047 O O . CYS A 1 139 ? -5.427 12.566 0.195 1.00 84.06 139 CYS A O 1
ATOM 1049 N N . SER A 1 140 ? -4.053 12.332 1.957 1.00 84.31 140 SER A N 1
ATOM 1050 C CA . SER A 1 140 ? -3.887 13.763 2.226 1.00 84.31 140 SER A CA 1
ATOM 1051 C C . SER A 1 140 ? -2.707 14.383 1.475 1.00 84.31 140 SER A C 1
ATOM 1053 O O . SER A 1 140 ? -2.624 15.604 1.378 1.00 84.31 140 SER A O 1
ATOM 1055 N N . LEU A 1 141 ? -1.782 13.558 0.973 1.00 87.19 141 LEU A N 1
ATOM 1056 C CA . LEU A 1 141 ? -0.550 14.005 0.319 1.00 87.19 141 LEU A CA 1
ATOM 1057 C C . LEU A 1 141 ? -0.586 13.870 -1.209 1.00 87.19 141 LEU A C 1
ATOM 1059 O O . LEU A 1 141 ? 0.292 14.416 -1.873 1.00 87.19 141 LEU A O 1
ATOM 1063 N N . VAL A 1 142 ? -1.550 13.148 -1.786 1.00 88.56 142 VAL A N 1
ATOM 1064 C CA . VAL A 1 142 ? -1.651 12.963 -3.243 1.00 88.56 142 VAL A CA 1
ATOM 1065 C C . VAL A 1 142 ? -1.970 14.276 -3.968 1.00 88.56 142 VAL A C 1
ATOM 1067 O O . VAL A 1 142 ? -2.756 15.087 -3.486 1.00 88.56 142 VAL A O 1
ATOM 1070 N N . THR A 1 143 ? -1.373 14.488 -5.146 1.00 84.81 143 THR A N 1
ATOM 1071 C CA . THR A 1 143 ? -1.630 15.679 -5.974 1.00 84.81 143 THR A CA 1
ATOM 1072 C C . THR A 1 143 ? -3.086 15.757 -6.439 1.00 84.81 143 THR A C 1
ATOM 1074 O O . THR A 1 143 ? -3.698 16.819 -6.369 1.00 84.81 143 THR A O 1
ATOM 1077 N N . GLU A 1 144 ? -3.645 14.642 -6.915 1.00 87.12 144 GLU A N 1
ATOM 1078 C CA . GLU A 1 144 ? -5.031 14.557 -7.370 1.00 87.12 144 GLU A CA 1
ATOM 1079 C C . GLU A 1 144 ? -5.718 13.351 -6.702 1.00 87.12 144 GLU A C 1
ATOM 1081 O O . GLU A 1 144 ? -5.273 12.222 -6.910 1.00 87.12 144 GLU A O 1
ATOM 1086 N N . PRO A 1 145 ? -6.823 13.524 -5.946 1.00 85.81 145 PRO A N 1
ATOM 1087 C CA . PRO A 1 145 ? -7.499 12.413 -5.259 1.00 85.81 145 PRO A CA 1
ATOM 1088 C C . PRO A 1 145 ? -7.870 11.237 -6.171 1.00 85.81 145 PRO A C 1
ATOM 1090 O O . PRO A 1 145 ? -7.836 10.074 -5.767 1.00 85.81 145 PRO A O 1
ATOM 1093 N N . LYS A 1 146 ? -8.169 11.526 -7.443 1.00 86.75 146 LYS A N 1
ATOM 1094 C CA . LYS A 1 146 ? -8.492 10.515 -8.456 1.00 86.75 146 LYS A CA 1
ATOM 1095 C C . LYS A 1 146 ? -7.338 9.550 -8.756 1.00 86.75 146 LYS A C 1
ATOM 1097 O O . LYS A 1 146 ? -7.603 8.431 -9.189 1.00 86.75 146 LYS A O 1
ATOM 1102 N N . ASP A 1 147 ? -6.087 9.937 -8.498 1.00 89.81 147 ASP A N 1
ATOM 1103 C CA . ASP A 1 147 ? -4.915 9.080 -8.722 1.00 89.81 147 ASP A CA 1
ATOM 1104 C C . ASP A 1 147 ? -4.869 7.903 -7.735 1.00 89.81 147 ASP A C 1
ATOM 1106 O O . ASP A 1 147 ? -4.231 6.886 -8.012 1.00 89.81 147 ASP A O 1
ATOM 1110 N N . MET A 1 148 ? -5.591 7.999 -6.612 1.00 91.31 148 MET A N 1
ATOM 1111 C CA . MET A 1 148 ? -5.757 6.901 -5.658 1.00 91.31 148 MET A CA 1
ATOM 1112 C C . MET A 1 148 ? -6.818 5.878 -6.086 1.00 91.31 148 MET A C 1
ATOM 1114 O O . MET A 1 148 ? -6.724 4.714 -5.693 1.00 91.31 148 MET A O 1
ATOM 1118 N N . LEU A 1 149 ? -7.801 6.263 -6.915 1.00 90.94 149 LEU A N 1
ATOM 1119 C CA . LEU A 1 149 ? -8.940 5.408 -7.296 1.00 90.94 149 LEU A CA 1
ATOM 1120 C C . LEU A 1 149 ? -8.538 4.028 -7.842 1.00 90.94 149 LEU A C 1
ATOM 1122 O O . LEU A 1 149 ? -9.137 3.039 -7.412 1.00 90.94 149 LEU A O 1
ATOM 1126 N N . PRO A 1 150 ? -7.512 3.895 -8.713 1.00 92.25 150 PRO A N 1
ATOM 1127 C CA . PRO A 1 150 ? -7.090 2.591 -9.224 1.00 92.25 150 PRO A CA 1
ATOM 1128 C C . PRO A 1 150 ? -6.626 1.614 -8.136 1.00 92.25 150 PRO A C 1
ATOM 1130 O O . PRO A 1 150 ? -6.605 0.406 -8.367 1.00 92.25 150 PRO A O 1
ATOM 1133 N N . TYR A 1 151 ? -6.244 2.121 -6.962 1.00 93.44 151 TYR A N 1
ATOM 1134 C CA . TYR A 1 151 ? -5.678 1.338 -5.868 1.00 93.44 151 TYR A CA 1
ATOM 1135 C C . TYR A 1 151 ? -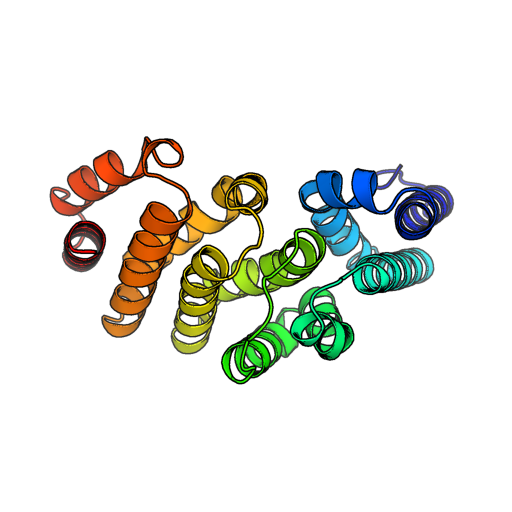6.692 1.008 -4.768 1.00 93.44 151 TYR A C 1
ATOM 1137 O O . TYR A 1 151 ? -6.426 0.129 -3.949 1.00 93.44 151 TYR A O 1
ATOM 1145 N N . ILE A 1 152 ? -7.868 1.646 -4.746 1.00 92.19 152 ILE A N 1
ATOM 1146 C CA . ILE A 1 152 ? -8.863 1.453 -3.676 1.00 92.19 152 ILE A CA 1
ATOM 1147 C C . ILE A 1 152 ? -9.382 0.023 -3.622 1.00 92.19 152 ILE A C 1
ATOM 1149 O O . ILE A 1 152 ? -9.435 -0.562 -2.541 1.00 92.19 152 ILE A O 1
ATOM 1153 N N . GLY A 1 153 ? -9.673 -0.576 -4.779 1.00 92.25 153 GLY A N 1
ATOM 1154 C CA . GLY A 1 153 ? -10.101 -1.975 -4.854 1.00 92.25 153 GLY A CA 1
ATOM 1155 C C . GLY A 1 153 ? -9.068 -2.963 -4.295 1.00 92.25 153 GLY A C 1
ATOM 1156 O O . GLY A 1 153 ? -9.434 -4.066 -3.900 1.00 92.25 153 GLY A O 1
ATOM 1157 N N . LEU A 1 154 ? -7.793 -2.563 -4.223 1.00 93.38 154 LEU A N 1
ATOM 1158 C CA . LEU A 1 154 ? -6.709 -3.354 -3.644 1.00 93.38 154 LEU A CA 1
ATOM 1159 C C . LEU A 1 154 ? -6.491 -3.044 -2.155 1.00 93.38 154 LEU A C 1
ATOM 1161 O O . LEU A 1 154 ? -6.314 -3.958 -1.355 1.00 93.38 154 LEU A O 1
ATOM 1165 N N . LEU A 1 155 ? -6.477 -1.764 -1.776 1.00 95.94 155 LEU A N 1
ATOM 1166 C CA . LEU A 1 155 ? -6.117 -1.326 -0.426 1.00 95.94 155 LEU A CA 1
ATOM 1167 C C . LEU A 1 155 ? -7.277 -1.438 0.565 1.00 95.94 155 LEU A C 1
ATOM 1169 O O . LEU A 1 155 ? -7.075 -1.927 1.675 1.00 95.94 155 LEU A O 1
ATOM 1173 N N . LEU A 1 156 ? -8.486 -1.019 0.182 1.00 95.56 156 LEU A N 1
ATOM 1174 C CA . LEU A 1 156 ? -9.628 -0.956 1.096 1.00 95.56 156 LEU A CA 1
ATOM 1175 C C . LEU A 1 156 ? -9.974 -2.319 1.721 1.00 95.56 156 LEU A C 1
ATOM 1177 O O . LEU A 1 156 ? -10.185 -2.358 2.934 1.00 95.56 156 LEU A O 1
ATOM 1181 N N . PRO A 1 157 ? -9.993 -3.447 0.977 1.00 97.00 157 PRO A N 1
ATOM 1182 C CA . PRO A 1 157 ? -10.239 -4.754 1.583 1.00 97.00 157 PRO A CA 1
ATOM 1183 C C . PRO A 1 157 ? -9.197 -5.127 2.640 1.00 97.00 157 PRO A C 1
ATOM 1185 O O . PRO A 1 157 ? -9.541 -5.724 3.658 1.00 97.00 157 PRO A O 1
ATOM 1188 N N . GLU A 1 158 ? -7.929 -4.767 2.429 1.00 97.94 158 GLU A N 1
ATOM 1189 C CA . GLU A 1 158 ? -6.869 -5.049 3.395 1.00 97.94 158 GLU A CA 1
ATOM 1190 C C . GLU A 1 158 ? -6.971 -4.130 4.617 1.00 97.94 158 GLU A C 1
ATOM 1192 O O . GLU A 1 158 ? -6.870 -4.612 5.741 1.00 97.94 158 GLU A O 1
ATOM 1197 N N . VAL A 1 159 ? -7.282 -2.842 4.440 1.00 97.25 159 VAL A N 1
ATOM 1198 C CA . VAL A 1 159 ? -7.528 -1.931 5.571 1.00 97.25 159 VAL A CA 1
ATOM 1199 C C . VAL A 1 159 ? -8.739 -2.386 6.397 1.00 97.25 159 VAL A C 1
ATOM 1201 O O . VAL A 1 159 ? -8.652 -2.390 7.623 1.00 97.25 159 VAL A O 1
ATOM 1204 N N . LYS A 1 160 ? -9.822 -2.873 5.769 1.00 97.06 160 LYS A N 1
ATOM 1205 C CA . LYS A 1 160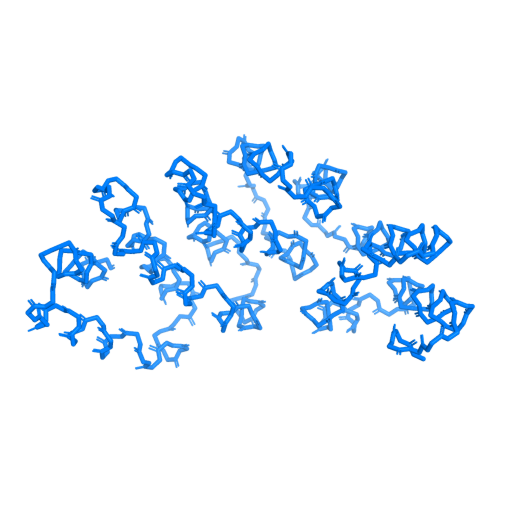 ? -10.973 -3.478 6.473 1.00 97.06 160 LYS A CA 1
ATOM 1206 C C . LYS A 1 160 ? -10.563 -4.674 7.341 1.00 97.06 160 LYS A C 1
ATOM 1208 O O . LYS A 1 160 ? -11.039 -4.799 8.465 1.00 97.06 160 LYS A O 1
ATOM 1213 N N . LYS A 1 161 ? -9.646 -5.529 6.868 1.00 96.62 161 LYS A N 1
ATOM 1214 C CA . LYS A 1 161 ? -9.102 -6.639 7.677 1.00 96.62 161 LYS A CA 1
ATOM 1215 C C . LYS A 1 161 ? -8.278 -6.136 8.863 1.00 96.62 161 LYS A C 1
ATOM 1217 O O . LYS A 1 161 ? -8.354 -6.717 9.940 1.00 96.62 161 LYS A O 1
ATOM 1222 N N . VAL A 1 162 ? -7.499 -5.068 8.681 1.00 97.81 162 VAL A N 1
ATOM 1223 C CA . VAL A 1 162 ? -6.716 -4.448 9.766 1.00 97.81 162 VAL A CA 1
ATOM 1224 C C . VAL A 1 162 ? -7.628 -3.734 10.777 1.00 97.81 162 VAL A C 1
ATOM 1226 O O . VAL A 1 162 ? -7.344 -3.748 11.973 1.00 97.81 162 VAL A O 1
ATOM 1229 N N . LEU A 1 163 ? -8.761 -3.178 10.336 1.00 97.31 163 LEU A N 1
ATOM 1230 C CA . LEU A 1 163 ? -9.754 -2.532 11.203 1.00 97.31 163 LEU A CA 1
ATOM 1231 C C . LEU A 1 163 ? -10.344 -3.488 12.246 1.00 97.31 163 LEU A C 1
ATOM 1233 O O . LEU A 1 163 ? -10.711 -3.058 13.334 1.00 97.31 163 LEU A O 1
ATOM 1237 N N . VAL A 1 164 ? -10.407 -4.782 11.938 1.00 95.75 164 VAL A N 1
ATOM 1238 C CA . VAL A 1 164 ? -10.916 -5.819 12.845 1.00 95.75 164 VAL A CA 1
ATOM 1239 C C . VAL A 1 164 ? -9.801 -6.652 13.492 1.00 95.75 164 VAL A C 1
ATOM 1241 O O . VAL A 1 164 ? -10.040 -7.751 13.988 1.00 95.75 164 VAL A O 1
ATOM 1244 N N . ASP A 1 165 ? -8.568 -6.138 13.512 1.00 96.94 165 ASP A N 1
ATOM 1245 C CA . ASP A 1 165 ? -7.430 -6.808 14.147 1.00 96.94 165 ASP A CA 1
ATOM 1246 C C . ASP A 1 165 ? -7.649 -6.974 15.671 1.00 96.94 165 ASP A C 1
ATOM 1248 O O . ASP A 1 165 ? -8.189 -6.074 16.327 1.00 96.94 165 ASP A O 1
ATOM 1252 N N . PRO A 1 166 ? -7.229 -8.096 16.289 1.00 94.94 166 PRO A N 1
ATOM 1253 C CA . PRO A 1 166 ? -7.361 -8.301 17.735 1.00 94.94 166 PRO A CA 1
ATOM 1254 C C . PRO A 1 166 ? -6.687 -7.212 18.580 1.00 94.94 166 PRO A C 1
ATOM 1256 O O . PRO A 1 166 ? -7.143 -6.935 19.692 1.00 94.94 166 PRO A O 1
ATOM 1259 N N . ILE A 1 167 ? -5.644 -6.553 18.069 1.00 96.69 167 ILE A N 1
ATOM 1260 C CA . ILE A 1 167 ? -4.874 -5.559 18.818 1.00 96.69 167 ILE A CA 1
ATOM 1261 C C . ILE A 1 167 ? -5.532 -4.170 18.700 1.00 96.69 167 ILE A C 1
ATOM 1263 O O . ILE A 1 167 ? -5.618 -3.627 17.598 1.00 96.69 167 ILE A O 1
ATOM 1267 N N . PRO A 1 168 ? -5.942 -3.535 19.820 1.00 95.31 168 PRO A N 1
ATOM 1268 C CA . PRO A 1 168 ? -6.656 -2.253 19.795 1.00 95.31 168 PRO A CA 1
ATOM 1269 C C . PRO A 1 168 ? -5.931 -1.123 19.062 1.00 95.31 168 PRO A C 1
ATOM 1271 O O . PRO A 1 168 ? -6.548 -0.388 18.298 1.00 95.31 168 PRO A O 1
ATOM 1274 N N . GLU A 1 169 ? -4.615 -1.004 19.245 1.00 96.06 169 GLU A N 1
ATOM 1275 C CA . GLU A 1 169 ? -3.824 0.028 18.566 1.00 96.06 169 GLU A CA 1
ATOM 1276 C C . GLU A 1 169 ? -3.811 -0.145 17.044 1.00 96.06 169 GLU A C 1
ATOM 1278 O O . GLU A 1 169 ? -3.788 0.841 16.313 1.00 96.06 169 GLU A O 1
ATOM 1283 N N . VAL A 1 170 ? -3.822 -1.392 16.559 1.00 97.62 170 VAL A N 1
ATOM 1284 C CA . VAL A 1 170 ? -3.844 -1.694 15.122 1.00 97.62 170 VAL A CA 1
ATOM 1285 C C . VAL A 1 170 ? -5.166 -1.227 14.518 1.00 97.62 170 VAL A C 1
ATOM 1287 O O . VAL A 1 170 ? -5.160 -0.529 13.503 1.00 97.62 170 VAL A O 1
ATOM 1290 N N . ARG A 1 171 ? -6.282 -1.526 15.196 1.00 96.62 171 ARG A N 1
ATOM 1291 C CA . ARG A 1 171 ? -7.615 -1.058 14.791 1.00 96.62 171 ARG A CA 1
ATOM 1292 C C . ARG A 1 171 ? -7.700 0.458 14.756 1.00 96.62 171 ARG A C 1
ATOM 1294 O O . ARG A 1 171 ? -8.205 1.009 13.787 1.00 96.62 171 ARG A O 1
ATOM 1301 N N . ALA A 1 172 ? -7.156 1.128 15.771 1.00 97.12 172 ALA A N 1
ATOM 1302 C CA . ALA A 1 172 ? -7.216 2.581 15.858 1.00 97.12 172 ALA A CA 1
ATOM 1303 C C . ALA A 1 172 ? -6.512 3.283 14.696 1.00 97.12 172 ALA A C 1
ATOM 1305 O O . ALA A 1 172 ? -7.021 4.265 14.163 1.00 97.12 172 ALA A O 1
ATOM 1306 N N . VAL A 1 173 ? -5.363 2.760 14.265 1.00 97.62 173 VAL A N 1
ATOM 1307 C CA . VAL A 1 173 ? -4.657 3.299 13.098 1.00 97.62 173 VAL A CA 1
ATOM 1308 C C . VAL A 1 173 ? -5.425 3.013 11.805 1.00 97.62 173 VAL A C 1
ATOM 1310 O O . VAL A 1 173 ? -5.515 3.890 10.951 1.00 97.62 173 VAL A O 1
ATOM 1313 N N . ALA A 1 174 ? -6.012 1.823 11.659 1.00 97.50 174 ALA A N 1
ATOM 1314 C CA . ALA A 1 174 ? -6.818 1.491 10.485 1.00 97.50 174 ALA A CA 1
ATOM 1315 C C . ALA A 1 174 ? -8.114 2.309 10.391 1.00 97.50 174 ALA A C 1
ATOM 1317 O O . ALA A 1 174 ? -8.479 2.721 9.295 1.00 97.50 174 ALA A O 1
ATOM 1318 N N . ALA A 1 175 ? -8.777 2.585 11.517 1.00 97.38 175 ALA A N 1
ATOM 1319 C CA . ALA A 1 175 ? -9.961 3.438 11.564 1.00 97.38 175 ALA A CA 1
ATOM 1320 C C . ALA A 1 175 ? -9.636 4.852 11.073 1.00 97.38 175 ALA A C 1
ATOM 1322 O O . ALA A 1 175 ? -10.269 5.336 10.140 1.00 97.38 175 ALA A O 1
ATOM 1323 N N . ARG A 1 176 ? -8.566 5.458 11.604 1.00 96.75 176 ARG A N 1
ATOM 1324 C CA . ARG A 1 176 ? -8.074 6.763 11.134 1.00 96.75 176 ARG A CA 1
ATOM 1325 C C . ARG A 1 176 ? -7.732 6.749 9.650 1.00 96.75 176 ARG A C 1
ATOM 1327 O O . ARG A 1 176 ? -8.076 7.677 8.933 1.00 96.75 176 ARG A O 1
ATOM 1334 N N . ALA A 1 177 ? -7.080 5.686 9.175 1.00 96.50 177 ALA A N 1
ATOM 1335 C CA . ALA A 1 177 ? -6.754 5.544 7.759 1.00 96.50 177 ALA A CA 1
ATOM 1336 C C . ALA A 1 177 ? -8.011 5.492 6.875 1.00 96.50 177 ALA A C 1
ATOM 1338 O O . ALA A 1 177 ? -8.004 6.062 5.787 1.00 96.50 177 ALA A O 1
ATOM 1339 N N . ILE A 1 178 ? -9.088 4.849 7.342 1.00 95.31 178 ILE A N 1
ATOM 1340 C CA . ILE A 1 178 ? -10.395 4.860 6.674 1.00 95.31 178 ILE A CA 1
ATOM 1341 C C . ILE A 1 178 ? -10.989 6.270 6.653 1.00 95.31 178 ILE A C 1
ATOM 1343 O O . ILE A 1 178 ? -11.370 6.728 5.578 1.00 95.31 178 ILE A O 1
ATOM 1347 N N . GLY A 1 179 ? -11.013 6.972 7.788 1.00 94.38 179 GLY A N 1
ATOM 1348 C CA . GLY A 1 179 ? -11.487 8.358 7.844 1.00 94.38 179 GLY A CA 1
ATOM 1349 C C . GLY A 1 179 ? -10.719 9.262 6.872 1.00 94.38 179 GLY A C 1
ATOM 1350 O O . GLY A 1 179 ? -11.317 9.980 6.075 1.00 94.38 179 GLY A O 1
ATOM 1351 N N . SER A 1 180 ? -9.385 9.150 6.837 1.00 93.69 180 SER A N 1
ATOM 1352 C CA . SER A 1 180 ? -8.534 9.884 5.887 1.00 93.69 180 SER A CA 1
ATOM 1353 C C . SER A 1 180 ? -8.802 9.525 4.420 1.00 93.69 180 SER A C 1
ATOM 1355 O O . SER A 1 180 ? -8.768 10.412 3.569 1.00 93.69 180 SER A O 1
ATOM 1357 N N . LEU A 1 181 ? -9.080 8.253 4.110 1.00 91.81 181 LEU A N 1
ATOM 1358 C CA . LEU A 1 181 ? -9.460 7.807 2.764 1.00 91.81 181 LEU A CA 1
ATOM 1359 C C . LEU A 1 181 ? -10.778 8.451 2.318 1.00 91.81 181 LEU A C 1
ATOM 1361 O O . LEU A 1 181 ? -10.836 9.028 1.233 1.00 91.81 181 LEU A O 1
ATOM 1365 N N . ILE A 1 182 ? -11.813 8.381 3.159 1.00 91.81 182 ILE A N 1
ATOM 1366 C CA . ILE A 1 182 ? -13.136 8.952 2.865 1.00 91.81 182 ILE A CA 1
ATOM 1367 C C . ILE A 1 182 ? -13.031 10.471 2.719 1.00 91.81 182 ILE A C 1
ATOM 1369 O O . ILE A 1 182 ? -13.517 11.030 1.741 1.00 91.81 182 ILE A O 1
ATOM 1373 N N . MET A 1 183 ? -12.347 11.139 3.649 1.00 90.31 183 MET A N 1
ATOM 1374 C CA . MET A 1 183 ? -12.175 12.591 3.626 1.00 90.31 183 MET A CA 1
ATOM 1375 C C . MET A 1 183 ? -11.385 13.063 2.400 1.00 90.31 183 MET A C 1
ATOM 1377 O O . MET A 1 183 ? -11.736 14.071 1.793 1.00 90.31 183 MET A O 1
ATOM 1381 N N . GLY A 1 184 ? -10.318 12.347 2.034 1.00 88.12 184 GLY A N 1
ATOM 1382 C CA . GLY A 1 184 ? -9.456 12.718 0.914 1.00 88.12 184 GLY A CA 1
ATOM 1383 C C . GLY A 1 184 ? -10.064 12.424 -0.456 1.00 88.12 184 GLY A C 1
ATOM 1384 O O . GLY A 1 184 ? -9.768 13.135 -1.414 1.00 88.12 184 GLY A O 1
ATOM 1385 N N . MET A 1 185 ? -10.902 11.390 -0.569 1.00 89.38 185 MET A N 1
ATOM 1386 C CA . MET A 1 185 ? -11.404 10.912 -1.861 1.00 89.38 185 MET A CA 1
ATOM 1387 C C . MET A 1 185 ? -12.907 11.093 -2.070 1.00 89.38 185 MET A C 1
ATOM 1389 O O . MET A 1 185 ? -13.352 10.928 -3.199 1.00 89.38 185 MET A O 1
ATOM 1393 N N . GLY A 1 186 ? -13.680 11.433 -1.042 1.00 89.19 186 GLY A N 1
ATOM 1394 C CA . GLY A 1 186 ? -15.138 11.537 -1.114 1.00 89.19 186 GLY A CA 1
ATOM 1395 C C . GLY A 1 186 ? -15.842 10.202 -0.855 1.00 89.19 186 GLY A C 1
ATOM 1396 O O . GLY A 1 186 ? -15.398 9.139 -1.297 1.00 89.19 186 GLY A O 1
ATOM 1397 N N . GLU A 1 187 ? -16.954 10.257 -0.120 1.00 88.94 187 GLU A N 1
ATOM 1398 C CA . GLU A 1 187 ? -17.759 9.094 0.281 1.00 88.94 187 GLU A CA 1
ATOM 1399 C C . GLU A 1 187 ? -18.354 8.345 -0.923 1.00 88.94 187 GLU A C 1
ATOM 1401 O O . GLU A 1 187 ? -18.506 7.124 -0.885 1.00 88.94 187 GLU A O 1
ATOM 1406 N N . GLU A 1 188 ? -18.608 9.042 -2.032 1.00 90.62 188 GLU A N 1
ATOM 1407 C CA . GLU A 1 188 ? -19.147 8.473 -3.269 1.00 90.62 188 GLU A CA 1
ATOM 1408 C C . GLU A 1 188 ? -18.257 7.379 -3.878 1.00 90.62 188 GLU A C 1
ATOM 1410 O O . GLU A 1 188 ? -18.744 6.513 -4.606 1.00 90.62 188 GLU A O 1
ATOM 1415 N N . ASN A 1 189 ? -16.962 7.387 -3.551 1.00 90.38 189 ASN A N 1
ATOM 1416 C CA . ASN A 1 189 ? -16.002 6.378 -3.994 1.00 90.38 189 ASN A CA 1
ATOM 1417 C C . ASN A 1 189 ? -15.981 5.130 -3.089 1.00 90.38 189 ASN A C 1
ATOM 1419 O O . ASN A 1 189 ? -15.283 4.160 -3.395 1.00 90.38 189 ASN A O 1
ATOM 1423 N N . PHE A 1 190 ? -16.764 5.123 -2.003 1.00 92.88 190 PHE A N 1
ATOM 1424 C CA . PHE A 1 190 ? -16.845 4.042 -1.017 1.00 92.88 190 PHE A CA 1
ATOM 1425 C C . PHE A 1 190 ? -18.295 3.609 -0.708 1.00 92.88 190 PHE A C 1
ATOM 1427 O O . PHE A 1 190 ? -18.647 3.471 0.468 1.00 92.88 190 PHE A O 1
ATOM 1434 N N . PRO A 1 191 ? -19.140 3.321 -1.718 1.00 91.69 191 PRO A N 1
ATOM 1435 C CA . PRO A 1 191 ? -20.577 3.092 -1.514 1.00 91.69 191 PRO A CA 1
ATOM 1436 C C . PRO A 1 191 ? -20.888 1.938 -0.545 1.00 91.69 191 PRO A C 1
ATOM 1438 O O . PRO A 1 191 ? -21.851 2.004 0.215 1.00 91.69 191 PRO A O 1
ATOM 1441 N N . ASP A 1 192 ? -20.041 0.906 -0.516 1.00 93.31 192 ASP A N 1
ATOM 1442 C CA . ASP A 1 192 ? -20.237 -0.290 0.314 1.00 93.31 192 ASP A CA 1
ATOM 1443 C C . ASP A 1 192 ? -19.502 -0.230 1.664 1.00 93.31 192 ASP A C 1
ATOM 1445 O O . ASP A 1 192 ? -19.472 -1.210 2.412 1.00 93.31 192 ASP A O 1
ATOM 1449 N N . LEU A 1 193 ? -18.827 0.877 1.990 1.00 94.38 193 LEU A N 1
ATOM 1450 C CA . LEU A 1 193 ? -18.036 0.970 3.217 1.00 94.38 193 LEU A CA 1
ATOM 1451 C C . LEU A 1 193 ? -18.909 1.192 4.450 1.00 94.38 193 LEU A C 1
ATOM 1453 O O . LEU A 1 193 ? -18.826 0.404 5.392 1.00 94.38 193 LEU A O 1
ATOM 1457 N N . VAL A 1 194 ? -19.766 2.213 4.427 1.00 93.38 194 VAL A N 1
ATOM 1458 C CA . VAL A 1 194 ? -20.689 2.506 5.531 1.00 93.38 194 VAL A CA 1
ATOM 1459 C C . VAL A 1 194 ? -21.681 1.356 5.761 1.00 93.38 194 VAL A C 1
ATOM 1461 O O . VAL A 1 194 ? -21.805 0.929 6.914 1.00 93.38 194 VAL A O 1
ATOM 1464 N N . PRO A 1 195 ? -22.324 0.770 4.724 1.00 95.12 195 PRO A N 1
ATOM 1465 C CA . PRO A 1 195 ? -23.152 -0.424 4.903 1.00 95.12 195 PRO A CA 1
ATOM 1466 C C . PRO A 1 195 ? -22.399 -1.565 5.593 1.00 95.12 195 PRO A C 1
ATOM 1468 O O . PRO A 1 195 ? -22.876 -2.103 6.591 1.00 95.12 195 PRO A O 1
ATOM 1471 N N . TRP A 1 196 ? -21.178 -1.867 5.139 1.00 95.44 196 TRP A N 1
ATOM 1472 C CA . TRP A 1 196 ? -20.354 -2.920 5.731 1.00 95.44 196 TRP A CA 1
ATOM 1473 C C . TRP A 1 196 ? -19.993 -2.643 7.198 1.00 95.44 196 TRP A C 1
ATOM 1475 O O . TRP A 1 196 ? -20.027 -3.558 8.023 1.00 95.44 196 TRP A O 1
ATOM 1485 N N . LEU A 1 197 ? -19.671 -1.394 7.554 1.00 95.62 197 LEU A N 1
ATOM 1486 C CA . LEU A 1 197 ? -19.393 -1.012 8.942 1.00 95.62 197 LEU A CA 1
ATOM 1487 C C . LEU A 1 197 ? -20.632 -1.201 9.831 1.00 95.62 197 LEU A C 1
ATOM 1489 O O . LEU A 1 197 ? -20.535 -1.770 10.917 1.00 95.62 197 LEU A O 1
ATOM 1493 N N . LEU A 1 198 ? -21.810 -0.779 9.366 1.00 95.38 198 LEU A N 1
ATOM 1494 C CA . LEU A 1 198 ? -23.064 -0.937 10.109 1.00 95.38 198 LEU A CA 1
ATOM 1495 C C . LEU A 1 198 ? -23.455 -2.408 10.290 1.00 95.38 198 LEU A C 1
ATOM 1497 O O . LEU A 1 198 ? -23.931 -2.783 11.363 1.00 95.38 198 LEU A O 1
ATOM 1501 N N . GLU A 1 199 ? -23.258 -3.240 9.269 1.00 95.00 199 GLU A N 1
ATOM 1502 C CA . GLU A 1 199 ? -23.473 -4.688 9.355 1.00 95.00 199 GLU A CA 1
ATOM 1503 C C . GLU A 1 199 ? -22.503 -5.338 10.345 1.00 95.00 199 GLU A C 1
ATOM 1505 O O . GLU A 1 199 ? -22.925 -6.071 11.239 1.00 95.00 199 GLU A O 1
ATOM 1510 N N . THR A 1 200 ? -21.213 -5.006 10.254 1.00 93.25 200 THR A N 1
ATOM 1511 C CA . THR A 1 200 ? -20.173 -5.552 11.138 1.00 93.25 200 THR A CA 1
ATOM 1512 C C . THR A 1 200 ? -20.419 -5.159 12.598 1.00 93.25 200 THR A C 1
ATOM 1514 O O . THR A 1 200 ? -20.305 -6.000 13.491 1.00 93.25 200 THR A O 1
ATOM 1517 N N . LEU A 1 201 ? -20.850 -3.919 12.857 1.00 92.56 201 LEU A N 1
ATOM 1518 C CA . LEU A 1 201 ? -21.212 -3.428 14.193 1.00 92.56 201 LEU A CA 1
ATOM 1519 C C . LEU A 1 201 ? -22.367 -4.219 14.832 1.00 92.56 201 LEU A C 1
ATOM 1521 O O . LEU A 1 201 ? -22.391 -4.417 16.054 1.00 92.56 201 LEU A O 1
ATOM 1525 N N . LYS A 1 202 ? -23.329 -4.642 14.004 1.00 91.88 202 LYS A N 1
ATOM 1526 C CA . LYS A 1 202 ? -24.522 -5.399 14.407 1.00 91.88 202 LYS A CA 1
ATOM 1527 C C . LYS A 1 202 ? -24.297 -6.910 14.447 1.00 91.88 202 LYS A C 1
ATOM 1529 O O . LYS A 1 202 ? -25.147 -7.611 14.981 1.00 91.88 202 LYS A O 1
ATOM 1534 N N . SER A 1 203 ? -23.203 -7.408 13.875 1.00 90.06 203 SER A N 1
ATOM 1535 C CA . SER A 1 203 ? -22.920 -8.842 13.825 1.00 90.06 203 SER A CA 1
ATOM 1536 C C . SER A 1 203 ? -22.639 -9.416 15.219 1.00 90.06 203 SER A C 1
ATOM 1538 O O . SER A 1 203 ? -21.955 -8.792 16.028 1.00 90.06 203 SER A O 1
ATOM 1540 N N . ASP A 1 204 ? -23.117 -10.632 15.489 1.00 84.62 204 ASP A N 1
ATOM 1541 C CA . ASP A 1 204 ? -22.845 -11.358 16.742 1.00 84.62 204 ASP A CA 1
ATOM 1542 C C . ASP A 1 204 ? -21.540 -12.179 16.689 1.00 84.62 204 ASP A C 1
ATOM 1544 O O . ASP A 1 204 ? -21.222 -12.919 17.618 1.00 84.62 204 ASP A O 1
ATOM 1548 N N . ASN A 1 205 ? -20.764 -12.051 15.607 1.00 79.69 205 ASN A N 1
ATOM 1549 C CA . ASN A 1 205 ? -19.602 -12.898 15.334 1.00 79.69 205 ASN A CA 1
ATOM 1550 C C . ASN A 1 205 ? -18.458 -12.679 16.333 1.00 79.69 205 ASN A C 1
ATOM 1552 O O . ASN A 1 205 ? -17.886 -13.637 16.853 1.00 79.69 205 ASN A O 1
ATOM 1556 N N . SER A 1 206 ? -18.086 -11.421 16.584 1.00 89.00 206 SER A N 1
ATOM 1557 C CA . SER A 1 206 ? -16.928 -11.089 17.414 1.00 89.00 206 SER A CA 1
ATOM 1558 C C . SER A 1 206 ? -17.022 -9.683 17.992 1.00 89.00 206 SER A C 1
ATOM 1560 O O . SER A 1 206 ? -17.179 -8.700 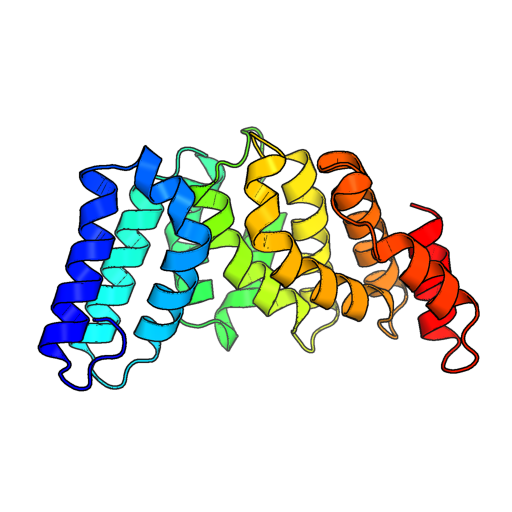17.269 1.00 89.00 206 SER A O 1
ATOM 1562 N N . ASN A 1 207 ? -16.811 -9.559 19.306 1.00 90.50 207 ASN A N 1
ATOM 1563 C CA . ASN A 1 207 ? -16.695 -8.253 19.961 1.00 90.50 207 ASN A CA 1
ATOM 1564 C C . ASN A 1 207 ? -15.564 -7.402 19.360 1.00 90.50 207 ASN A C 1
ATOM 1566 O O . ASN A 1 207 ? -15.678 -6.182 19.314 1.00 90.50 207 ASN A O 1
ATOM 1570 N N . VAL A 1 208 ? -14.487 -8.029 18.877 1.00 91.44 208 VAL A N 1
ATOM 1571 C CA . VAL A 1 208 ? -13.369 -7.321 18.236 1.00 91.44 208 VAL A CA 1
ATOM 1572 C C . VAL A 1 208 ? -13.812 -6.681 16.923 1.00 91.44 208 VAL A C 1
ATOM 1574 O O . VAL A 1 208 ? -13.510 -5.512 16.689 1.00 91.44 208 VAL A O 1
ATOM 1577 N N . GLU A 1 209 ? -14.557 -7.419 16.099 1.00 91.00 209 GLU A N 1
ATOM 1578 C CA . GLU A 1 209 ? -15.074 -6.924 14.818 1.00 91.00 209 GLU A CA 1
ATOM 1579 C C . GLU A 1 209 ? -16.042 -5.760 15.038 1.00 91.00 209 GLU A C 1
ATOM 1581 O O . GLU A 1 209 ? -15.906 -4.712 14.406 1.00 91.00 209 GLU A O 1
ATOM 1586 N N . ARG A 1 210 ? -16.945 -5.894 16.017 1.00 93.06 210 ARG A N 1
ATOM 1587 C CA . ARG A 1 210 ? -17.884 -4.830 16.395 1.00 93.06 210 ARG A CA 1
ATOM 1588 C C . ARG A 1 210 ? -17.172 -3.566 16.870 1.00 93.06 210 ARG A C 1
ATOM 1590 O O . ARG A 1 210 ? -17.564 -2.471 16.480 1.00 93.06 210 ARG A O 1
ATOM 1597 N N . LEU A 1 211 ? -16.129 -3.702 17.692 1.00 92.25 211 LEU A N 1
ATOM 1598 C CA . LEU A 1 211 ? -15.328 -2.565 18.158 1.00 92.25 211 LEU A CA 1
ATOM 1599 C C . LEU A 1 211 ? -14.565 -1.896 17.011 1.00 92.25 211 LEU A C 1
ATOM 1601 O O . LEU A 1 211 ? -14.503 -0.672 16.963 1.00 92.25 211 LEU A O 1
ATOM 1605 N N . GLY A 1 212 ? -14.011 -2.683 16.085 1.00 92.75 212 GLY A N 1
ATOM 1606 C CA . GLY A 1 212 ? -13.376 -2.162 14.875 1.00 92.75 212 GLY A CA 1
ATOM 1607 C C . GLY A 1 212 ? -14.351 -1.359 14.018 1.00 92.75 212 GLY A C 1
ATOM 1608 O O . GLY A 1 212 ? -14.059 -0.228 13.640 1.00 92.75 212 GLY A O 1
ATOM 1609 N N . ALA A 1 213 ? -15.544 -1.903 13.783 1.00 94.12 213 ALA A N 1
ATOM 1610 C CA . ALA A 1 213 ? -16.592 -1.229 13.028 1.00 94.12 213 ALA A CA 1
ATOM 1611 C C . ALA A 1 213 ? -17.110 0.041 13.720 1.00 94.12 213 ALA A C 1
ATOM 1613 O O . ALA A 1 213 ? -17.266 1.070 13.067 1.00 94.12 213 ALA A O 1
ATOM 1614 N N . ALA A 1 214 ? -17.321 -0.003 15.041 1.00 94.12 214 ALA A N 1
ATOM 1615 C CA . ALA A 1 214 ? -17.702 1.168 15.831 1.00 94.12 214 ALA A CA 1
ATOM 1616 C C . ALA A 1 214 ? -16.666 2.289 15.701 1.00 94.12 214 ALA A C 1
ATOM 1618 O O . ALA A 1 214 ? -17.030 3.447 15.527 1.00 94.12 214 ALA A O 1
ATOM 1619 N N . GLN A 1 215 ? -15.381 1.934 15.760 1.00 94.31 215 GLN A N 1
ATOM 1620 C CA . GLN A 1 215 ? -14.300 2.898 15.633 1.00 94.31 215 GLN A CA 1
ATOM 1621 C C . GLN A 1 215 ? -14.198 3.457 14.210 1.00 94.31 215 GLN A C 1
ATOM 1623 O O . GLN A 1 215 ? -14.035 4.659 14.041 1.00 94.31 215 GLN A O 1
ATOM 1628 N N . GLY A 1 216 ? -14.357 2.611 13.190 1.00 93.56 216 GLY A N 1
ATOM 1629 C CA . GLY A 1 216 ? -14.392 3.057 11.798 1.00 93.56 216 GLY A CA 1
ATOM 1630 C C . GLY A 1 216 ? -15.551 4.009 11.487 1.00 93.56 216 GLY A C 1
ATOM 1631 O O . GLY A 1 216 ? -15.386 4.880 10.650 1.00 93.56 216 GLY A O 1
ATOM 1632 N N . LEU A 1 217 ? -16.698 3.877 12.166 1.00 93.50 217 LEU A N 1
ATOM 1633 C CA . LEU A 1 217 ? -17.838 4.801 12.035 1.00 93.50 217 LEU A CA 1
ATOM 1634 C C . LEU A 1 217 ? -17.651 6.129 12.781 1.00 93.50 217 LEU A C 1
ATOM 1636 O O . LEU A 1 217 ? -18.434 7.049 12.567 1.00 93.50 217 LEU A O 1
ATOM 1640 N N . SER A 1 218 ? -16.695 6.202 13.711 1.00 93.94 218 SER A N 1
ATOM 1641 C CA . SER A 1 218 ? -16.460 7.403 14.523 1.00 93.94 218 SER A CA 1
ATOM 1642 C C . SER A 1 218 ? -15.463 8.387 13.911 1.00 93.94 218 SER A C 1
ATOM 1644 O O . SER A 1 218 ? -15.361 9.507 14.408 1.00 93.94 218 SER A O 1
ATOM 1646 N N . GLU A 1 219 ? -14.721 7.949 12.893 1.00 90.75 219 GLU A N 1
ATOM 1647 C CA . GLU A 1 219 ? -13.735 8.740 12.142 1.00 90.75 219 GLU A CA 1
ATOM 1648 C C . GLU A 1 219 ? -14.390 9.378 10.913 1.00 90.75 219 GLU A C 1
ATOM 1650 O O . GLU A 1 219 ? -14.074 10.556 10.636 1.00 90.75 219 GLU A O 1
#

Radius of gyration: 18.19 Å; chains: 1; bounding box: 42×38×46 Å

Organism: Taxus chinensis (NCBI:txid29808)

InterPro domains:
  IPR011989 Armadillo-like helical [G3DSA:1.25.10.10] (1-189)
  IPR016024 Armadillo-type fold [SSF48371] (2-218)
  IPR021133 HEAT, type 2 [PS50077] (155-193)

pLDDT: mean 92.04, std 5.4, range [72.0, 98.25]

Foldseek 3Di:
DCPDPDLVVNLVVLLVLLVCCVVPVPVNLVCLLVVLVSLLVQCPDPDVSSNVSSLSSLVSLLVSWPQVQLNVCSVLLSCCSNPVVPRLQVSLVSVVVGDRPAAGESSSCSSLLVSLLSQLVDPDLVSVLSSLLVLLVNLVRHPANVSCLSCCVRVVVSLLVQLLDPDPSSVLSSLSSLVSNCVSNPCVSVVCLLVVLVCQLPDPPDPSSNVSSVSNVVD